Protein AF-A0A4Z1DZ89-F1 (afdb_monomer)

Solvent-accessible surface area (backbone atoms only — not comparable to full-atom values): 14314 Å² total; per-residue (Å²): 136,86,81,85,79,81,76,86,76,74,82,78,79,77,89,75,78,91,75,88,80,87,73,89,74,91,71,91,72,94,73,84,84,89,80,90,78,94,73,82,86,78,83,77,79,81,80,77,82,81,76,81,82,79,85,79,82,79,79,82,85,79,81,80,80,80,84,79,82,78,81,83,83,75,86,76,78,81,82,74,87,78,74,87,76,93,75,78,83,78,72,79,72,75,78,80,72,88,61,97,55,100,58,77,75,58,47,70,40,57,35,79,91,71,55,21,38,38,31,40,38,70,48,77,73,60,57,100,82,33,46,38,57,50,51,50,50,50,52,52,52,35,51,49,39,58,76,40,96,75,28,68,62,59,93,86,51,63,96,78,42,36,34,37,41,39,35,40,33,17,52,91,62,66,46,73,59,36,51,48,48,52,52,50,49,53,56,48,30,68,74,77,32,82,48,47,43,84,44,79,46,75,43,55,57,84,77,76,107

pLDDT: mean 74.52, std 19.54, range [35.53, 97.62]

Structure (mmCIF, N/CA/C/O backbone):
data_AF-A0A4Z1DZ89-F1
#
_entry.id   AF-A0A4Z1DZ89-F1
#
loop_
_atom_site.group_PDB
_atom_site.id
_atom_site.type_symbol
_atom_site.label_atom_id
_atom_site.label_alt_id
_atom_site.label_comp_id
_atom_site.label_asym_id
_atom_site.label_entity_id
_atom_site.label_seq_id
_atom_site.pdbx_PDB_ins_code
_atom_site.Cartn_x
_atom_site.Cartn_y
_atom_site.Cartn_z
_atom_site.occupancy
_atom_site.B_iso_or_equiv
_atom_site.auth_seq_id
_atom_site.auth_comp_id
_atom_site.auth_asym_id
_atom_site.auth_atom_id
_atom_site.pdbx_PDB_model_num
ATOM 1 N N . MET A 1 1 ? -24.045 -0.083 -10.478 1.00 35.53 1 MET A N 1
ATOM 2 C CA . MET A 1 1 ? -22.718 0.129 -9.859 1.00 35.53 1 MET A CA 1
ATOM 3 C C . MET A 1 1 ? -22.544 1.621 -9.635 1.00 35.53 1 MET A C 1
ATOM 5 O O . MET A 1 1 ? -22.584 2.373 -10.598 1.00 35.53 1 MET A O 1
ATOM 9 N N . ALA A 1 2 ? -22.499 2.061 -8.378 1.00 35.88 2 ALA A N 1
ATOM 10 C CA . ALA A 1 2 ? -22.465 3.478 -8.026 1.00 35.88 2 ALA A CA 1
ATOM 11 C C . ALA A 1 2 ? -21.010 3.962 -7.950 1.00 35.88 2 ALA A C 1
ATOM 13 O O . ALA A 1 2 ? -20.246 3.505 -7.104 1.00 35.88 2 ALA A O 1
ATOM 14 N N . TRP A 1 3 ? -20.620 4.876 -8.839 1.00 41.31 3 TRP A N 1
ATOM 15 C CA . TRP A 1 3 ? -19.338 5.572 -8.749 1.00 41.31 3 TRP A CA 1
ATOM 16 C C . TRP A 1 3 ? -19.417 6.672 -7.690 1.00 41.31 3 TRP A C 1
ATOM 18 O O . TRP A 1 3 ? -20.237 7.589 -7.771 1.00 41.31 3 TRP A O 1
ATOM 28 N N . PHE A 1 4 ? -18.556 6.572 -6.679 1.00 50.41 4 PHE A N 1
ATOM 29 C CA . PHE A 1 4 ? -18.431 7.567 -5.624 1.00 50.41 4 PHE A CA 1
ATOM 30 C C . PHE A 1 4 ? -17.882 8.880 -6.191 1.00 50.41 4 PHE A C 1
ATOM 32 O O . PHE A 1 4 ? -16.728 8.991 -6.601 1.00 50.41 4 PHE A O 1
ATOM 39 N N . ARG A 1 5 ? -18.741 9.902 -6.190 1.00 41.91 5 ARG A N 1
ATOM 40 C CA . ARG A 1 5 ? -18.414 11.292 -6.514 1.00 41.91 5 ARG A CA 1
ATOM 41 C C . ARG A 1 5 ? -17.575 11.870 -5.370 1.00 41.91 5 ARG A C 1
ATOM 43 O O . ARG A 1 5 ? -18.103 12.179 -4.302 1.00 41.91 5 ARG A O 1
ATOM 50 N N . TRP A 1 6 ? -16.271 12.011 -5.585 1.00 49.78 6 TRP A N 1
ATOM 51 C CA . TRP A 1 6 ? -15.365 12.674 -4.645 1.00 49.78 6 TRP A CA 1
ATOM 52 C C . TRP A 1 6 ? -15.786 14.150 -4.514 1.00 49.78 6 TRP A C 1
ATOM 54 O O . TRP A 1 6 ? -15.612 14.944 -5.441 1.00 49.78 6 TRP A O 1
ATOM 64 N N . ARG A 1 7 ? -16.420 14.519 -3.392 1.00 53.88 7 ARG A N 1
ATOM 65 C CA . ARG A 1 7 ? -16.676 15.925 -3.055 1.00 53.88 7 ARG A CA 1
ATOM 66 C C . ARG A 1 7 ? -15.335 16.586 -2.755 1.00 53.88 7 ARG A C 1
ATOM 68 O O . ARG A 1 7 ? -14.599 16.133 -1.884 1.00 53.88 7 ARG A O 1
ATOM 75 N N . LYS A 1 8 ? -15.037 17.675 -3.463 1.00 45.62 8 LYS A N 1
ATOM 76 C CA . LYS A 1 8 ? -13.962 18.600 -3.103 1.00 45.62 8 LYS A CA 1
ATOM 77 C C . LYS A 1 8 ? -14.322 19.239 -1.758 1.00 45.62 8 LYS A C 1
ATOM 79 O O . LYS A 1 8 ? -15.138 20.152 -1.721 1.00 45.62 8 LYS A O 1
ATOM 84 N N . ASN A 1 9 ? -13.746 18.739 -0.669 1.00 43.22 9 ASN A N 1
ATOM 85 C CA . ASN A 1 9 ? -13.666 19.488 0.579 1.00 43.22 9 ASN A CA 1
ATOM 86 C C . ASN A 1 9 ? -12.582 20.548 0.392 1.00 43.22 9 ASN A C 1
ATOM 88 O O . ASN A 1 9 ? -11.389 20.248 0.401 1.00 43.22 9 ASN A O 1
ATOM 92 N N . THR A 1 10 ? -13.007 21.784 0.160 1.00 52.31 10 THR A N 1
ATOM 93 C CA . THR A 1 10 ? -12.158 22.959 0.328 1.00 52.31 10 THR A CA 1
ATOM 94 C C . THR A 1 10 ? -11.747 23.006 1.803 1.00 52.31 10 THR A C 1
ATOM 96 O O . THR A 1 10 ? -12.635 22.939 2.656 1.00 52.31 10 THR A O 1
ATOM 99 N N . PRO A 1 11 ? -10.450 23.070 2.147 1.00 52.16 11 PRO A N 1
ATOM 100 C CA . PRO A 1 11 ? -10.049 23.253 3.533 1.00 52.16 11 PRO A CA 1
ATOM 101 C C . PRO A 1 11 ? -10.545 24.624 3.998 1.00 52.16 11 PRO A C 1
ATOM 103 O O . PRO A 1 11 ? -10.131 25.660 3.482 1.00 52.16 11 PRO A O 1
ATOM 106 N N . GLN A 1 12 ? -11.478 24.603 4.944 1.00 45.12 12 GLN A N 1
ATOM 107 C CA . GLN A 1 12 ? -11.852 25.754 5.745 1.00 45.12 12 GLN A CA 1
ATOM 108 C C . GLN A 1 12 ? -10.615 26.118 6.571 1.00 45.12 12 GLN A C 1
ATOM 110 O O . GLN A 1 12 ? -10.189 25.357 7.437 1.00 45.12 12 GLN A O 1
ATOM 115 N N . VAL A 1 13 ? -9.968 27.222 6.200 1.00 49.06 13 VAL A N 1
ATOM 116 C CA . VAL A 1 13 ? -8.852 27.801 6.945 1.00 49.06 13 VAL A CA 1
ATOM 117 C C . VAL A 1 13 ? -9.447 28.361 8.231 1.00 49.06 13 VAL A C 1
ATOM 119 O O . VAL A 1 13 ? -10.065 29.421 8.226 1.00 49.06 13 VAL A O 1
ATOM 122 N N . ASP A 1 14 ? -9.325 27.597 9.312 1.00 50.94 14 ASP A N 1
ATOM 123 C CA . ASP A 1 14 ? -9.574 28.085 10.662 1.00 50.94 14 ASP A CA 1
ATOM 124 C C . ASP A 1 14 ? -8.358 28.935 11.064 1.00 50.94 14 ASP A C 1
ATOM 126 O O . ASP A 1 14 ? -7.313 28.433 11.481 1.00 50.94 14 ASP A O 1
ATOM 130 N N . GLU A 1 15 ? -8.466 30.245 10.840 1.00 57.84 15 GLU A N 1
ATOM 131 C CA . GLU A 1 15 ? -7.647 31.251 11.510 1.00 57.84 15 GLU A CA 1
ATOM 132 C C . GLU A 1 15 ? -8.015 31.257 12.996 1.00 57.84 15 GLU A C 1
ATOM 134 O O . GLU A 1 15 ? -8.918 31.987 13.401 1.00 57.84 15 GLU A O 1
ATOM 139 N N . GLN A 1 16 ? -7.328 30.468 13.825 1.00 54.84 16 GLN A N 1
ATOM 140 C CA . GLN A 1 16 ? -7.289 30.714 15.266 1.00 54.84 16 GLN A CA 1
ATOM 141 C C . GLN A 1 16 ? -5.942 30.353 15.900 1.00 54.84 16 GLN A C 1
ATOM 143 O O . GLN A 1 16 ? -5.414 29.264 15.692 1.00 54.84 16 GLN A O 1
ATOM 148 N N . GLN A 1 17 ? -5.511 31.276 16.773 1.00 48.12 17 GLN A N 1
ATOM 149 C CA . GLN A 1 17 ? -4.470 31.202 17.812 1.00 48.12 17 GLN A CA 1
ATOM 150 C C . GLN A 1 17 ? -3.055 31.497 17.294 1.00 48.12 17 GLN A C 1
ATOM 152 O O . GLN A 1 17 ? -2.388 30.651 16.714 1.00 48.12 17 GLN A O 1
ATOM 157 N N . ASP A 1 18 ? -2.532 32.721 17.415 1.00 55.09 18 ASP A N 1
ATOM 158 C CA . ASP A 1 18 ? -2.430 33.552 18.633 1.00 55.09 18 ASP A CA 1
ATOM 159 C C . ASP A 1 18 ? -2.061 32.726 19.870 1.00 55.09 18 ASP A C 1
ATOM 161 O O . ASP A 1 18 ? -2.893 32.425 20.718 1.00 55.09 18 ASP A O 1
ATOM 165 N N . VAL A 1 19 ? -0.788 32.327 19.939 1.00 56.62 19 VAL A N 1
ATOM 166 C CA . VAL A 1 19 ? -0.069 32.221 21.211 1.00 56.62 19 VAL A CA 1
ATOM 167 C C . VAL A 1 19 ? 1.330 32.785 21.006 1.00 56.62 19 VAL A C 1
ATOM 169 O O . VAL A 1 19 ? 2.236 32.157 20.457 1.00 56.62 19 VAL A O 1
ATOM 172 N N . VAL A 1 20 ? 1.469 34.011 21.487 1.00 55.28 20 VAL A N 1
ATOM 173 C CA . VAL A 1 20 ? 2.709 34.683 21.851 1.00 55.28 20 VAL A CA 1
ATOM 174 C C . VAL A 1 20 ? 3.590 33.732 22.676 1.00 55.28 20 VAL A C 1
ATOM 176 O O . VAL A 1 20 ? 3.261 33.407 23.813 1.00 55.28 20 VAL A O 1
ATOM 179 N N . GLN A 1 21 ? 4.732 33.302 22.132 1.00 55.25 21 GLN A N 1
ATOM 180 C CA . GLN A 1 21 ? 5.855 32.843 22.953 1.00 55.25 21 GLN A CA 1
ATOM 181 C C . GLN A 1 21 ? 6.942 33.908 22.960 1.00 55.25 21 GLN A C 1
ATOM 183 O O . GLN A 1 21 ? 7.898 33.910 22.187 1.00 55.25 21 GLN A O 1
ATOM 188 N N . GLU A 1 22 ? 6.746 34.821 23.900 1.00 56.41 22 GLU A N 1
ATOM 189 C CA . GLU A 1 22 ? 7.767 35.648 24.507 1.00 56.41 22 GLU A CA 1
ATOM 190 C C . GLU A 1 22 ? 8.770 34.715 25.211 1.00 56.41 22 GLU A C 1
ATOM 192 O O . GLU A 1 22 ? 8.545 34.269 26.333 1.00 56.41 22 GLU A O 1
ATOM 197 N N . GLN A 1 23 ? 9.869 34.358 24.544 1.00 57.12 23 GLN A N 1
ATOM 198 C CA . GLN A 1 23 ? 11.041 33.809 25.226 1.00 57.12 23 GLN A CA 1
ATOM 199 C C . GLN A 1 23 ? 12.238 34.717 24.989 1.00 57.12 23 GLN A C 1
ATOM 201 O O . GLN A 1 23 ? 12.974 34.650 24.006 1.00 57.12 23 GLN A O 1
ATOM 206 N N . GLN A 1 24 ? 12.356 35.605 25.968 1.00 54.78 24 GLN A N 1
ATOM 207 C CA . GLN A 1 24 ? 13.489 36.435 26.311 1.00 54.78 24 GLN A CA 1
ATOM 208 C C . GLN A 1 24 ? 14.769 35.587 26.314 1.00 54.78 24 GLN A C 1
ATOM 210 O O . GLN A 1 24 ? 14.957 34.699 27.142 1.00 54.78 24 GLN A O 1
ATOM 215 N N . GLY A 1 25 ? 15.659 35.875 25.371 1.00 55.69 25 GLY A N 1
ATOM 216 C CA . GLY A 1 25 ? 16.976 35.262 25.257 1.00 55.69 25 GLY A CA 1
ATOM 217 C C . GLY A 1 25 ? 18.032 36.343 25.123 1.00 55.69 25 GLY A C 1
ATOM 218 O O . GLY A 1 25 ? 18.635 36.499 24.066 1.00 55.69 25 GLY A O 1
ATOM 219 N N . VAL A 1 26 ? 18.212 37.112 26.197 1.00 55.31 26 VAL A N 1
ATOM 220 C CA . VAL A 1 26 ? 19.264 38.119 26.353 1.00 55.31 26 VAL A CA 1
ATOM 221 C C . VAL A 1 26 ? 20.619 37.439 26.161 1.00 55.31 26 VAL A C 1
ATOM 223 O O . VAL A 1 26 ? 21.069 36.661 27.002 1.00 55.31 26 VAL A O 1
ATOM 226 N N . ARG A 1 27 ? 21.280 37.714 25.038 1.00 56.97 27 ARG A N 1
ATOM 227 C CA . ARG A 1 27 ? 22.724 37.533 24.905 1.00 56.97 27 ARG A CA 1
ATOM 228 C C . ARG A 1 27 ? 23.321 38.815 24.365 1.00 56.97 27 ARG A C 1
ATOM 230 O O . ARG A 1 27 ? 23.391 39.040 23.162 1.00 56.97 27 ARG A O 1
ATOM 237 N N . GLU A 1 28 ? 23.742 39.627 25.325 1.00 55.91 28 GLU A N 1
ATOM 238 C CA . GLU A 1 28 ? 24.747 40.665 25.176 1.00 55.91 28 GLU A CA 1
ATOM 239 C C . GLU A 1 28 ? 25.907 40.139 24.323 1.00 55.91 28 GLU A C 1
ATOM 241 O O . GLU A 1 28 ? 26.618 39.202 24.698 1.00 55.91 28 GLU A O 1
ATOM 246 N N . ARG A 1 29 ? 26.091 40.743 23.152 1.00 60.41 29 ARG A N 1
ATOM 247 C CA . ARG A 1 29 ? 27.393 40.793 22.502 1.00 60.41 29 ARG A CA 1
ATOM 248 C C . ARG A 1 29 ? 27.721 42.242 22.219 1.00 60.41 29 ARG A C 1
ATOM 250 O O . ARG A 1 29 ? 27.213 42.852 21.286 1.00 60.41 29 ARG A O 1
ATOM 257 N N . ASP A 1 30 ? 28.570 42.733 23.104 1.00 51.41 30 ASP A N 1
ATOM 258 C CA . ASP A 1 30 ? 29.501 43.828 22.916 1.00 51.41 30 ASP A CA 1
ATOM 259 C C . ASP A 1 30 ? 30.143 43.732 21.520 1.00 51.41 30 ASP A C 1
ATOM 261 O O . ASP A 1 30 ? 30.857 42.770 21.221 1.00 51.41 30 ASP A O 1
ATOM 265 N N . VAL A 1 31 ? 29.833 44.687 20.639 1.00 57.56 31 VAL A N 1
ATOM 266 C CA . VAL A 1 31 ? 30.613 44.941 19.425 1.00 57.56 31 VAL A CA 1
ATOM 267 C C . VAL A 1 31 ? 30.830 46.444 19.306 1.00 57.56 31 VAL A C 1
ATOM 269 O O . VAL A 1 31 ? 29.912 47.253 19.197 1.00 57.56 31 VAL A O 1
ATOM 272 N N . THR A 1 32 ? 32.108 46.763 19.389 1.00 50.44 32 THR A N 1
ATOM 273 C CA . THR A 1 32 ? 32.778 48.052 19.386 1.00 50.44 32 THR A CA 1
ATOM 274 C C . THR A 1 32 ? 32.577 48.847 18.086 1.00 50.44 32 THR A C 1
ATOM 276 O O . THR A 1 32 ? 32.981 48.380 17.031 1.00 50.44 32 THR A O 1
ATOM 279 N N . ALA A 1 33 ? 32.045 50.069 18.240 1.00 55.78 33 ALA A N 1
ATOM 280 C CA . ALA A 1 33 ? 32.426 51.358 17.622 1.00 55.78 33 ALA A CA 1
ATOM 281 C C . ALA A 1 33 ? 32.460 51.549 16.071 1.00 55.78 33 ALA A C 1
ATOM 283 O O . ALA A 1 33 ? 32.507 50.589 15.313 1.00 55.78 33 ALA A O 1
ATOM 284 N N . PRO A 1 34 ? 32.385 52.816 15.594 1.00 66.38 34 PRO A N 1
ATOM 285 C CA . PRO A 1 34 ? 31.597 53.193 14.417 1.00 66.38 34 PRO A CA 1
ATOM 286 C C . PRO A 1 34 ? 32.426 53.618 13.192 1.00 66.38 34 PRO A C 1
ATOM 288 O O . PRO A 1 34 ? 33.523 54.143 13.343 1.00 66.38 34 PRO A O 1
ATOM 291 N N . ASP A 1 35 ? 31.833 53.494 12.003 1.00 48.16 35 ASP A N 1
ATOM 292 C CA . ASP A 1 35 ? 32.207 54.219 10.776 1.00 48.16 35 ASP A CA 1
ATOM 293 C C . ASP A 1 35 ? 30.901 54.401 9.973 1.00 48.16 35 ASP A C 1
ATOM 295 O O . ASP A 1 35 ? 30.172 53.440 9.728 1.00 48.16 35 ASP A O 1
ATOM 299 N N . ASP A 1 36 ? 30.353 55.614 9.937 1.00 51.59 36 ASP A N 1
ATOM 300 C CA . ASP A 1 36 ? 30.461 56.517 8.784 1.00 51.59 36 ASP A CA 1
ATOM 301 C C . ASP A 1 36 ? 29.947 55.879 7.482 1.00 51.59 36 ASP A C 1
ATOM 303 O O . ASP A 1 36 ? 30.629 55.094 6.842 1.00 51.59 36 ASP A O 1
ATOM 307 N N . VAL A 1 37 ? 28.698 56.185 7.117 1.00 53.62 37 VAL A N 1
ATOM 308 C CA . VAL A 1 37 ? 28.393 56.884 5.861 1.00 53.62 37 VAL A CA 1
ATOM 309 C C . VAL A 1 37 ? 26.924 57.298 5.844 1.00 53.62 37 VAL 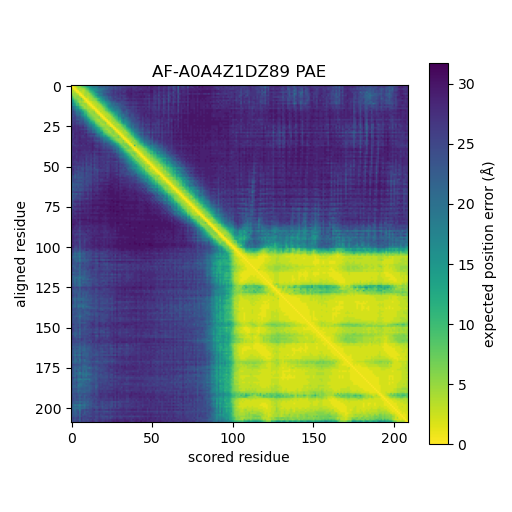A C 1
ATOM 311 O O . VAL A 1 37 ? 25.989 56.505 5.932 1.00 53.62 37 VAL A O 1
ATOM 314 N N . SER A 1 38 ? 26.754 58.604 5.708 1.00 60.09 38 SER A N 1
ATOM 315 C CA . SER A 1 38 ? 25.517 59.290 5.378 1.00 60.09 38 SER A CA 1
ATOM 316 C C . SER A 1 38 ? 25.004 58.810 4.013 1.00 60.09 38 SER A C 1
ATOM 318 O O . SER A 1 38 ? 25.637 59.071 2.990 1.00 60.09 38 SER A O 1
ATOM 320 N N . ALA A 1 39 ? 23.866 58.111 3.982 1.00 59.28 39 ALA A N 1
ATOM 321 C CA . ALA A 1 39 ? 23.172 57.750 2.749 1.00 59.28 39 ALA A CA 1
ATOM 322 C C . ALA A 1 39 ? 21.717 58.229 2.813 1.00 59.28 39 ALA A C 1
ATOM 324 O O . ALA A 1 39 ? 20.951 57.904 3.717 1.00 59.28 39 ALA A O 1
ATOM 325 N N . VAL A 1 40 ? 21.391 59.071 1.841 1.00 61.97 40 VAL A N 1
ATOM 326 C CA . VAL A 1 40 ? 20.128 59.776 1.623 1.00 61.97 40 VAL A CA 1
ATOM 327 C C . VAL A 1 40 ? 18.980 58.767 1.454 1.00 61.97 40 VAL A C 1
ATOM 329 O O . VAL A 1 40 ? 19.154 57.813 0.695 1.00 61.97 40 VAL A O 1
ATOM 332 N N . PRO A 1 41 ? 17.807 58.942 2.095 1.00 60.19 41 PRO A N 1
ATOM 333 C CA . PRO A 1 41 ? 16.673 58.056 1.858 1.00 60.19 41 PRO A CA 1
ATOM 334 C C . PRO A 1 41 ? 16.158 58.261 0.428 1.00 60.19 41 PRO A C 1
ATOM 336 O O . PRO A 1 41 ? 15.660 59.332 0.077 1.00 60.19 41 PRO A O 1
ATOM 339 N N . ALA A 1 42 ? 16.311 57.234 -0.409 1.00 62.81 42 ALA A N 1
ATOM 340 C CA . ALA A 1 42 ? 15.628 57.149 -1.689 1.00 62.81 42 ALA A CA 1
ATOM 341 C C . ALA A 1 42 ? 14.129 56.965 -1.417 1.00 62.81 42 ALA A C 1
ATOM 343 O O . ALA A 1 42 ? 13.730 56.053 -0.698 1.00 62.81 42 ALA A O 1
ATOM 344 N N . ILE A 1 43 ? 13.324 57.881 -1.950 1.00 61.72 43 ILE A N 1
ATOM 345 C CA . ILE A 1 43 ? 11.865 57.832 -1.904 1.00 61.72 43 ILE A CA 1
ATOM 346 C C . ILE A 1 43 ? 11.425 56.641 -2.758 1.00 61.72 43 ILE A C 1
ATOM 348 O O . ILE A 1 43 ? 11.635 56.639 -3.971 1.00 61.72 43 ILE A O 1
ATOM 352 N N . ASP A 1 44 ? 10.861 55.633 -2.101 1.00 61.03 44 ASP A N 1
ATOM 353 C CA . ASP A 1 44 ? 10.227 54.476 -2.725 1.00 61.03 44 ASP A CA 1
ATOM 354 C C . ASP A 1 44 ? 8.892 54.934 -3.348 1.00 61.03 44 ASP A C 1
ATOM 356 O O . ASP A 1 44 ? 8.076 55.532 -2.637 1.00 61.03 44 ASP A O 1
ATOM 360 N N . PRO A 1 45 ? 8.674 54.779 -4.665 1.00 64.88 45 PRO A N 1
ATOM 361 C CA . PRO A 1 45 ? 7.404 55.146 -5.279 1.00 64.88 45 PRO A CA 1
ATOM 362 C C . PRO A 1 45 ? 6.308 54.172 -4.827 1.00 64.88 45 PRO A C 1
ATOM 364 O O . PRO A 1 45 ? 6.448 52.962 -4.988 1.00 64.88 45 PRO A O 1
ATOM 367 N N . GLU A 1 46 ? 5.213 54.711 -4.278 1.00 64.56 46 GLU A N 1
ATOM 368 C CA . GLU A 1 46 ? 4.005 53.951 -3.935 1.00 64.56 46 GLU A CA 1
ATOM 369 C C . GLU A 1 46 ? 3.558 53.061 -5.113 1.00 64.56 46 GLU A C 1
ATOM 371 O O . GLU A 1 46 ? 3.517 53.538 -6.253 1.00 64.56 46 GLU A O 1
ATOM 376 N N . PRO A 1 47 ? 3.206 51.785 -4.872 1.00 65.56 47 PRO A N 1
ATOM 377 C CA . PRO A 1 47 ? 2.716 50.903 -5.923 1.00 65.56 47 PRO A CA 1
ATOM 378 C C . PRO A 1 47 ? 1.346 51.373 -6.431 1.00 65.56 47 PRO A C 1
ATOM 380 O O . PRO A 1 47 ? 0.429 51.626 -5.646 1.00 65.56 47 PRO A O 1
ATOM 383 N N . GLU A 1 48 ? 1.205 51.479 -7.755 1.00 67.88 48 GLU A N 1
ATOM 384 C CA . GLU A 1 48 ? -0.079 51.746 -8.408 1.00 67.88 48 GLU A CA 1
ATOM 385 C C . GLU A 1 48 ? -1.105 50.649 -8.057 1.00 67.88 48 GLU A C 1
ATOM 387 O O . GLU A 1 48 ? -0.747 49.472 -7.964 1.00 67.88 48 GLU A O 1
ATOM 392 N N . PRO A 1 49 ? -2.387 51.003 -7.855 1.00 65.88 49 PRO A N 1
ATOM 393 C CA . PRO A 1 49 ? -3.423 50.030 -7.539 1.00 65.88 49 PRO A CA 1
ATOM 394 C C . PRO A 1 49 ? -3.709 49.120 -8.744 1.00 65.88 49 PRO A C 1
ATOM 396 O O . PRO A 1 49 ? -4.222 49.568 -9.769 1.00 65.88 49 PRO A O 1
ATOM 399 N N . ASP A 1 50 ? -3.407 47.830 -8.585 1.00 63.75 50 ASP A N 1
ATOM 400 C CA . ASP A 1 50 ? -3.775 46.753 -9.508 1.00 63.75 50 ASP A CA 1
ATOM 401 C C . ASP A 1 50 ? -5.304 46.719 -9.690 1.00 63.75 50 ASP A C 1
ATOM 403 O O . ASP A 1 50 ? -6.069 46.544 -8.735 1.00 63.75 50 ASP A O 1
ATOM 407 N N . LEU A 1 51 ? -5.764 46.931 -10.924 1.00 69.00 51 LEU A N 1
ATOM 408 C CA . LEU A 1 51 ? -7.180 46.852 -11.269 1.00 69.00 51 LEU A CA 1
ATOM 409 C C . LEU A 1 51 ? -7.653 45.391 -11.191 1.00 69.00 51 LEU A C 1
ATOM 411 O O . LEU A 1 51 ? -6.945 44.492 -11.648 1.00 69.00 51 LEU A O 1
ATOM 415 N N . PRO A 1 52 ? -8.859 45.124 -10.656 1.00 70.69 52 PRO A N 1
ATOM 416 C CA . PRO A 1 52 ? -9.376 43.766 -10.580 1.00 70.69 52 PRO A CA 1
ATOM 417 C C . PRO A 1 52 ? -9.597 43.190 -11.990 1.00 70.69 52 PRO A C 1
ATOM 419 O O . PRO A 1 52 ? -10.063 43.912 -12.877 1.00 70.69 52 PRO A O 1
ATOM 422 N N . PRO A 1 53 ? -9.306 41.896 -12.210 1.00 68.50 53 PRO A N 1
ATOM 423 C CA . PRO A 1 53 ? -9.541 41.257 -13.497 1.00 68.50 53 PRO A CA 1
ATOM 424 C C . PRO A 1 53 ? -11.039 41.223 -13.828 1.00 68.50 53 PRO A C 1
ATOM 426 O O . PRO A 1 53 ? -11.877 40.942 -12.968 1.00 68.50 53 PRO A O 1
ATOM 429 N N . GLU A 1 54 ? -11.369 41.498 -15.091 1.00 66.69 54 GLU A N 1
ATOM 430 C CA . GLU A 1 54 ? -12.734 41.392 -15.609 1.00 66.69 54 GLU A CA 1
ATOM 431 C C . GLU A 1 54 ? -13.263 39.946 -15.506 1.00 66.69 54 GLU A C 1
ATOM 433 O O . GLU A 1 54 ? -12.498 38.987 -15.664 1.00 66.69 54 GLU A O 1
ATOM 438 N N . PRO A 1 55 ? -14.572 39.756 -15.250 1.00 63.22 55 PRO A N 1
ATOM 439 C CA . PRO A 1 55 ? -15.159 38.429 -15.119 1.00 63.22 55 PRO A CA 1
ATOM 440 C C . PRO A 1 55 ? -15.126 37.682 -16.459 1.00 63.22 55 PRO A C 1
ATOM 442 O O . PRO A 1 55 ? -15.748 38.090 -17.439 1.00 63.22 55 PRO A O 1
ATOM 445 N N . SER A 1 56 ? -14.409 36.559 -16.483 1.00 62.34 56 SER A N 1
ATOM 446 C CA . SER A 1 56 ? -14.409 35.617 -17.603 1.00 62.34 56 SER A CA 1
ATOM 447 C C . SER A 1 56 ? -15.724 34.835 -17.624 1.00 62.34 56 SER A C 1
ATOM 449 O O . SER A 1 56 ? -16.137 34.282 -16.605 1.00 62.34 56 SER A O 1
ATOM 451 N N . TYR A 1 57 ? -16.380 34.790 -18.783 1.00 67.56 57 TYR A N 1
ATOM 452 C CA . TYR A 1 57 ? -17.630 34.063 -18.993 1.00 67.56 57 TYR A CA 1
ATOM 453 C C . TYR A 1 57 ? -17.394 32.548 -18.904 1.00 67.56 57 TYR A C 1
ATOM 455 O O . TYR A 1 57 ? -16.520 32.006 -19.584 1.00 67.56 57 TYR A O 1
ATOM 463 N N . GLU A 1 58 ? -18.173 31.861 -18.065 1.00 57.66 58 GLU A N 1
ATOM 464 C CA . GLU A 1 58 ? -18.169 30.398 -17.985 1.00 57.66 58 GLU A CA 1
ATOM 465 C C . GLU A 1 58 ? -18.720 29.779 -19.284 1.00 57.66 58 GLU A C 1
ATOM 467 O O . GLU A 1 58 ? -19.717 30.269 -19.822 1.00 57.66 58 GLU A O 1
ATOM 472 N N . PRO A 1 59 ? -18.100 28.707 -19.809 1.00 65.69 59 PRO A N 1
ATOM 473 C CA . PRO A 1 59 ? -18.608 28.006 -20.982 1.00 65.69 59 PRO A CA 1
ATOM 474 C C . PRO A 1 59 ? -19.923 27.277 -20.670 1.00 65.69 59 PRO A C 1
ATOM 476 O O . PRO A 1 59 ? -20.072 26.653 -19.618 1.00 65.69 59 PRO A O 1
ATOM 479 N N . GLU A 1 60 ? -20.866 27.336 -21.613 1.00 65.50 60 GLU A N 1
ATOM 480 C CA . GLU A 1 60 ? -22.152 26.639 -21.525 1.00 65.50 60 GLU A CA 1
ATOM 481 C C . GLU A 1 60 ? -21.970 25.112 -21.389 1.00 65.50 60 GLU A C 1
ATOM 483 O O . GLU A 1 60 ? -21.058 24.533 -21.993 1.00 65.50 60 GLU A O 1
ATOM 488 N N . PRO A 1 61 ? -22.832 24.431 -20.610 1.00 64.31 61 PRO A N 1
ATOM 489 C CA . PRO A 1 61 ? -22.720 22.997 -20.382 1.00 64.31 61 PRO A CA 1
ATOM 490 C C . PRO A 1 61 ? -23.018 22.207 -21.662 1.00 64.31 61 PRO A C 1
ATOM 492 O O . PRO A 1 61 ? -24.103 22.288 -22.237 1.00 64.31 61 PRO A O 1
ATOM 495 N N . VAL A 1 62 ? -22.046 21.397 -22.078 1.00 65.25 62 VAL A N 1
ATOM 496 C CA . VAL A 1 62 ? -22.195 20.427 -23.165 1.00 65.25 62 VAL A CA 1
ATOM 497 C C . VAL A 1 62 ? -23.112 19.297 -22.691 1.00 65.25 62 VAL A C 1
ATOM 499 O O . VAL A 1 62 ? -22.887 18.714 -21.632 1.00 65.25 62 VAL A O 1
ATOM 502 N N . ILE A 1 63 ? -24.158 19.009 -23.466 1.00 65.81 63 ILE A N 1
ATOM 503 C CA . ILE A 1 63 ? -25.098 17.914 -23.202 1.00 65.81 63 ILE A CA 1
ATOM 504 C C . ILE A 1 63 ? -24.390 16.575 -23.445 1.00 65.81 63 ILE A C 1
ATOM 506 O O . ILE A 1 63 ? -23.846 16.339 -24.523 1.00 65.81 63 ILE A O 1
ATOM 510 N N . ASP A 1 64 ? -24.399 15.725 -22.421 1.00 55.50 64 ASP A N 1
ATOM 511 C CA . ASP A 1 64 ? -23.818 14.381 -22.418 1.00 55.50 64 ASP A CA 1
ATOM 512 C C . ASP A 1 64 ? -24.614 13.450 -23.361 1.00 55.50 64 ASP A C 1
ATOM 514 O O . ASP A 1 64 ? -25.850 13.480 -23.333 1.00 55.50 64 ASP A O 1
ATOM 518 N N . PRO A 1 65 ? -23.959 12.656 -24.227 1.00 60.12 65 PRO A N 1
ATOM 519 C CA . PRO A 1 65 ? -24.650 11.716 -25.103 1.00 60.12 65 PRO A CA 1
ATOM 520 C C . PRO A 1 65 ? -25.304 10.582 -24.297 1.00 60.12 65 PRO A C 1
ATOM 522 O O . PRO A 1 65 ? -24.711 10.032 -23.374 1.00 60.12 65 PRO A O 1
ATOM 525 N N . GLU A 1 66 ? -26.533 10.215 -24.670 1.00 61.06 66 GLU A N 1
ATOM 526 C CA . GLU A 1 66 ? -27.288 9.137 -24.025 1.00 61.06 66 GLU A CA 1
ATOM 527 C C . GLU A 1 66 ? -26.517 7.799 -24.027 1.00 61.06 66 GLU A C 1
ATOM 529 O O . GLU A 1 66 ? -25.855 7.466 -25.017 1.00 61.06 66 GLU A O 1
ATOM 534 N N . PRO A 1 67 ? -26.618 6.995 -22.950 1.00 59.22 67 PRO A N 1
ATOM 535 C CA . PRO A 1 67 ? -25.917 5.724 -22.847 1.00 59.22 67 PRO A CA 1
ATOM 536 C C . PRO A 1 67 ? -26.462 4.717 -23.864 1.00 59.22 67 PRO A C 1
ATOM 538 O O . PRO A 1 67 ? -27.623 4.306 -23.816 1.00 59.22 67 PRO A O 1
ATOM 541 N N . THR A 1 68 ? -25.598 4.281 -24.776 1.00 58.59 68 THR A N 1
ATOM 542 C CA . THR A 1 68 ? -25.845 3.127 -25.642 1.00 58.59 68 THR A CA 1
ATOM 543 C C . THR A 1 68 ? -25.954 1.858 -24.800 1.00 58.59 68 THR A C 1
ATOM 545 O O . THR A 1 68 ? -25.056 1.549 -24.021 1.00 58.59 68 THR A O 1
ATOM 548 N N . VAL A 1 69 ? -27.054 1.126 -24.975 1.00 64.12 69 VAL A N 1
ATOM 549 C CA . VAL A 1 69 ? -27.318 -0.176 -24.352 1.00 64.12 69 VAL A CA 1
ATOM 550 C C . VAL A 1 69 ? -26.290 -1.196 -24.852 1.00 64.12 69 VAL A C 1
ATOM 552 O O . VAL A 1 69 ? -26.218 -1.454 -26.053 1.00 64.12 69 VAL A O 1
ATOM 555 N N . GLU A 1 70 ? -25.488 -1.761 -23.946 1.00 55.66 70 GLU A N 1
ATOM 556 C CA . GLU A 1 70 ? -24.603 -2.889 -24.258 1.00 55.66 70 GLU A CA 1
ATOM 557 C C . GLU A 1 70 ? -25.420 -4.165 -24.545 1.00 55.66 70 GLU A C 1
ATOM 559 O O . GLU A 1 70 ? -26.464 -4.380 -23.921 1.00 55.66 70 GLU A O 1
ATOM 564 N N . PRO A 1 71 ? -24.975 -5.014 -25.489 1.00 60.81 71 PRO A N 1
ATOM 565 C CA . PRO A 1 71 ? -25.624 -6.286 -25.777 1.00 60.81 71 PRO A CA 1
ATOM 566 C C . PRO A 1 71 ? -25.452 -7.294 -24.629 1.00 60.81 71 PRO A C 1
ATOM 568 O O . PRO A 1 71 ? -24.407 -7.372 -23.988 1.00 60.81 71 PRO A O 1
ATOM 571 N N . ASP A 1 72 ? -26.510 -8.073 -24.417 1.00 55.84 72 ASP A N 1
ATOM 572 C CA . ASP A 1 72 ? -26.617 -9.178 -23.462 1.00 55.84 72 ASP A CA 1
ATOM 573 C C . ASP A 1 72 ? -25.493 -10.216 -23.693 1.00 55.84 72 ASP A C 1
ATOM 575 O O . ASP A 1 72 ? -25.299 -10.646 -24.836 1.00 55.84 72 ASP A O 1
ATOM 579 N N . PRO A 1 73 ? -24.719 -10.612 -22.664 1.00 60.97 73 PRO A N 1
ATOM 580 C CA . PRO A 1 73 ? -23.670 -11.608 -22.827 1.00 60.97 73 PRO A CA 1
ATOM 581 C C . PRO A 1 73 ? -24.278 -12.998 -23.057 1.00 60.97 73 PRO A C 1
ATOM 583 O O . PRO A 1 73 ? -24.954 -13.550 -22.189 1.00 60.97 73 PRO A O 1
ATOM 586 N N . GLU A 1 74 ? -23.992 -13.582 -24.223 1.00 64.06 74 GLU A N 1
ATOM 587 C CA . GLU A 1 74 ? -24.303 -14.980 -24.528 1.00 64.06 74 GLU A CA 1
ATOM 588 C C . GLU A 1 74 ? -23.707 -15.931 -23.466 1.00 64.06 74 GLU A C 1
ATOM 590 O O . GLU A 1 74 ? -22.621 -15.675 -22.930 1.00 64.06 74 GLU A O 1
ATOM 595 N N . PRO A 1 75 ? -24.383 -17.054 -23.157 1.00 64.62 75 PRO A N 1
ATOM 596 C CA . PRO A 1 75 ? -23.891 -18.028 -22.193 1.00 64.62 75 PRO A CA 1
ATOM 597 C C . PRO A 1 75 ? -22.577 -18.661 -22.672 1.00 64.62 75 PRO A C 1
ATOM 599 O O . PRO A 1 75 ? -22.516 -19.298 -23.724 1.00 64.62 75 PRO A O 1
ATOM 602 N N . PHE A 1 76 ? -21.528 -18.501 -21.863 1.00 56.78 76 PHE A N 1
ATOM 603 C CA . PHE A 1 76 ? -20.250 -19.185 -22.045 1.00 56.78 76 PHE A CA 1
ATOM 604 C C . PHE A 1 76 ? -20.442 -20.713 -21.985 1.00 56.78 76 PHE A C 1
ATOM 606 O O . PHE A 1 76 ? -21.147 -21.196 -21.094 1.00 56.78 76 PHE A O 1
ATOM 613 N N . PRO A 1 77 ? -19.802 -21.487 -22.880 1.00 64.56 77 PRO A N 1
ATOM 614 C CA . PRO A 1 77 ? -19.782 -22.940 -22.778 1.00 64.56 77 PRO A CA 1
ATOM 615 C C . PRO A 1 77 ? -19.047 -23.389 -21.506 1.00 64.56 77 PRO A C 1
ATOM 617 O O . PRO A 1 77 ? -18.025 -22.814 -21.123 1.00 64.56 77 PRO A O 1
ATOM 620 N N . GLU A 1 78 ? -19.583 -24.428 -20.864 1.00 59.00 78 GLU A N 1
ATOM 621 C CA . GLU A 1 78 ? -18.964 -25.113 -19.728 1.00 59.00 78 GLU A CA 1
ATOM 622 C C . GLU A 1 78 ? -17.545 -25.588 -20.099 1.00 59.00 78 GLU A C 1
ATOM 624 O O . GLU A 1 78 ? -17.351 -26.131 -21.191 1.00 59.00 78 GLU A O 1
ATOM 629 N N . PRO A 1 79 ? -16.534 -25.387 -19.233 1.00 59.72 79 PRO A N 1
ATOM 630 C CA . PRO A 1 79 ? -15.175 -25.808 -19.534 1.00 59.72 79 PRO A CA 1
ATOM 631 C C . PRO A 1 79 ? -15.056 -27.336 -19.524 1.00 59.72 79 PRO A C 1
ATOM 633 O O . PRO A 1 79 ? -15.286 -27.994 -18.508 1.00 59.72 79 PRO A O 1
ATOM 636 N N . ASP A 1 80 ? -14.632 -27.877 -20.666 1.00 57.84 80 ASP A N 1
ATOM 637 C CA . ASP A 1 80 ? -14.108 -29.234 -20.810 1.00 57.84 80 ASP A CA 1
ATOM 638 C C . ASP A 1 80 ? -12.969 -29.483 -19.794 1.00 57.84 80 ASP A C 1
ATOM 640 O O . ASP A 1 80 ? -12.095 -28.622 -19.622 1.00 57.84 80 ASP A O 1
ATOM 644 N N . PRO A 1 81 ? -12.917 -30.654 -19.133 1.00 56.66 81 PRO A N 1
ATOM 645 C CA . PRO A 1 81 ? -11.823 -31.008 -18.239 1.00 56.66 81 PRO A CA 1
ATOM 646 C C . PRO A 1 81 ? -10.555 -31.291 -19.054 1.00 56.66 81 PRO A C 1
ATOM 648 O O . PRO A 1 81 ? -10.280 -32.423 -19.457 1.00 56.66 81 PRO A O 1
ATOM 651 N N . VAL A 1 82 ? -9.753 -30.252 -19.286 1.00 55.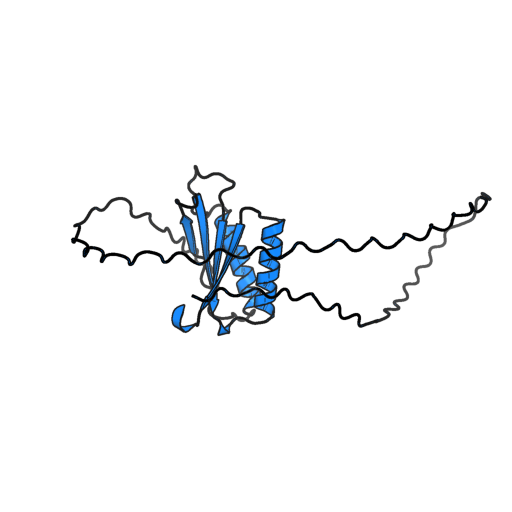88 82 VAL A N 1
ATOM 652 C CA . VAL A 1 82 ? -8.393 -30.403 -19.803 1.00 55.88 82 VAL A CA 1
ATOM 653 C C . VAL A 1 82 ? -7.505 -31.019 -18.723 1.00 55.88 82 VAL A C 1
ATOM 655 O O . VAL A 1 82 ? -7.094 -30.387 -17.754 1.00 55.88 82 VAL A O 1
ATOM 658 N N . THR A 1 83 ? -7.236 -32.304 -18.913 1.00 55.31 83 THR A N 1
ATOM 659 C CA . THR A 1 83 ? -6.158 -33.074 -18.295 1.00 55.31 83 THR A CA 1
ATOM 660 C C . THR A 1 83 ? -4.829 -32.317 -18.297 1.00 55.31 83 THR A C 1
ATOM 662 O O . THR A 1 83 ? -4.366 -31.889 -19.354 1.00 55.31 83 THR A O 1
ATOM 665 N N . ASP A 1 84 ? -4.224 -32.231 -17.110 1.00 52.91 84 ASP A N 1
ATOM 666 C CA . ASP A 1 84 ? -2.784 -32.279 -16.835 1.00 52.91 84 ASP A CA 1
ATOM 667 C C . ASP A 1 84 ? -1.847 -31.824 -17.969 1.00 52.91 84 ASP A C 1
ATOM 669 O O . ASP A 1 84 ? -1.387 -32.615 -18.796 1.00 52.91 84 ASP A O 1
ATOM 673 N N . GLN A 1 85 ? -1.459 -30.549 -17.936 1.00 47.50 85 GLN A N 1
ATOM 674 C CA . GLN A 1 85 ? -0.160 -30.136 -18.460 1.00 47.50 85 GLN A CA 1
ATOM 675 C C . GLN A 1 85 ? 0.581 -29.310 -17.407 1.00 47.50 85 GLN A C 1
ATOM 677 O O . GLN A 1 85 ? 0.492 -28.088 -17.327 1.00 47.50 85 GLN A O 1
ATOM 682 N N . LEU A 1 86 ? 1.319 -30.047 -16.579 1.00 56.62 86 LE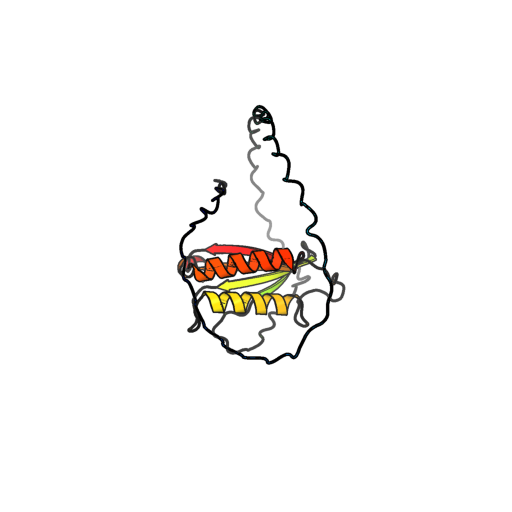U A N 1
ATOM 683 C CA . LEU A 1 86 ? 2.448 -29.589 -15.782 1.00 56.62 86 LEU A CA 1
ATOM 684 C C . LEU A 1 86 ? 3.439 -28.826 -16.674 1.00 56.62 86 LEU A C 1
ATOM 686 O O . LEU A 1 86 ? 4.209 -29.425 -17.422 1.00 56.62 86 LEU A O 1
ATOM 690 N N . GLY A 1 87 ? 3.438 -27.501 -16.580 1.00 51.19 87 GLY A N 1
ATOM 691 C CA . GLY A 1 87 ? 4.413 -26.659 -17.257 1.00 51.19 87 GLY A CA 1
ATOM 692 C C . GLY A 1 87 ? 4.417 -25.259 -16.669 1.00 51.19 87 GLY A C 1
ATOM 693 O O . GLY A 1 87 ? 3.578 -24.441 -17.020 1.00 51.19 87 GLY A O 1
ATOM 694 N N . SER A 1 88 ? 5.393 -24.995 -15.800 1.00 46.34 88 SER A N 1
ATOM 695 C CA . SER A 1 88 ? 5.673 -23.694 -15.174 1.00 46.34 88 SER A CA 1
ATOM 696 C C . SER A 1 88 ? 4.734 -23.307 -14.030 1.00 46.34 88 SER A C 1
ATOM 698 O O . SER A 1 88 ? 4.062 -22.279 -14.058 1.00 46.34 88 SER A O 1
ATOM 700 N N . ALA A 1 89 ? 4.766 -24.094 -12.953 1.00 44.84 89 ALA A N 1
ATOM 701 C CA . ALA A 1 89 ? 4.534 -23.528 -11.633 1.00 44.84 89 ALA A CA 1
ATOM 702 C C . ALA A 1 89 ? 5.621 -22.468 -11.399 1.00 44.84 89 ALA A C 1
ATOM 704 O O . ALA A 1 89 ? 6.768 -22.797 -11.095 1.00 44.84 89 ALA A O 1
ATOM 705 N N . THR A 1 90 ? 5.279 -21.195 -11.602 1.00 48.59 90 THR A N 1
ATOM 706 C CA . THR A 1 90 ? 6.033 -20.087 -11.024 1.00 48.59 90 THR A CA 1
ATOM 707 C C . THR A 1 90 ? 5.960 -20.290 -9.524 1.00 48.59 90 THR A C 1
ATOM 709 O O . THR A 1 90 ? 4.945 -19.999 -8.893 1.00 48.59 90 THR A O 1
ATOM 712 N N . THR A 1 91 ? 7.007 -20.892 -8.972 1.00 49.88 91 THR A N 1
ATOM 713 C CA . THR A 1 91 ? 7.198 -21.038 -7.541 1.00 49.88 91 THR A CA 1
ATOM 714 C C . THR A 1 91 ? 7.158 -19.637 -6.952 1.00 49.88 91 THR A C 1
ATOM 716 O O . THR A 1 91 ? 8.121 -18.881 -7.070 1.00 49.88 91 THR A O 1
ATOM 719 N N . LEU A 1 92 ? 6.027 -19.276 -6.346 1.00 52.38 92 LEU A N 1
ATOM 720 C CA . LEU A 1 92 ? 5.959 -18.221 -5.347 1.00 52.38 92 LEU A CA 1
ATOM 721 C C . LEU A 1 92 ? 6.904 -18.659 -4.228 1.00 52.38 92 LEU A C 1
ATOM 723 O O . LEU A 1 92 ? 6.513 -19.376 -3.310 1.00 52.38 92 LEU A O 1
ATOM 727 N N . GLN A 1 93 ? 8.184 -18.311 -4.357 1.00 46.34 93 GLN A N 1
ATOM 728 C CA . GLN A 1 93 ? 9.133 -18.414 -3.265 1.00 46.34 93 GLN A CA 1
ATOM 729 C C . GLN A 1 93 ? 8.742 -17.332 -2.270 1.00 46.34 93 GLN A C 1
ATOM 731 O O . GLN A 1 93 ? 9.231 -16.207 -2.306 1.00 46.34 93 GLN A O 1
ATOM 736 N N . VAL A 1 94 ? 7.801 -17.689 -1.401 1.00 50.62 94 VAL A N 1
ATOM 737 C CA . VAL A 1 94 ? 7.610 -17.024 -0.122 1.00 50.62 94 VAL A CA 1
ATOM 738 C C . VAL A 1 94 ? 8.930 -17.208 0.618 1.00 50.62 94 VAL A C 1
ATOM 740 O O . VAL A 1 94 ? 9.216 -18.272 1.163 1.00 50.62 94 VAL A O 1
ATOM 743 N N . ALA A 1 95 ? 9.796 -16.200 0.541 1.00 49.94 95 ALA A N 1
ATOM 744 C CA . ALA A 1 95 ? 10.945 -16.097 1.417 1.00 49.94 95 ALA A CA 1
ATOM 745 C C . ALA A 1 95 ? 10.391 -15.840 2.821 1.00 49.94 95 ALA A C 1
ATOM 747 O O . ALA A 1 95 ? 10.136 -14.704 3.211 1.00 49.94 95 ALA A O 1
ATOM 748 N N . GLU A 1 96 ? 10.136 -16.922 3.550 1.00 44.31 96 GLU A N 1
ATOM 749 C CA . GLU A 1 96 ? 9.733 -16.904 4.950 1.00 44.31 96 GLU A CA 1
ATOM 750 C C . GLU A 1 96 ? 10.956 -16.482 5.784 1.00 44.31 96 GLU A C 1
ATOM 752 O O . GLU A 1 96 ? 11.684 -17.296 6.350 1.00 44.31 96 GLU A O 1
ATOM 757 N N . GLN A 1 97 ? 11.282 -15.187 5.759 1.00 42.59 97 GLN A N 1
ATOM 758 C CA . GLN A 1 97 ? 12.325 -14.627 6.607 1.00 42.59 97 GLN A CA 1
ATOM 759 C C . GLN A 1 97 ? 11.738 -14.504 8.017 1.00 42.59 97 GLN A C 1
ATOM 761 O O . GLN A 1 97 ? 10.934 -13.618 8.294 1.00 42.59 97 GLN A O 1
ATOM 766 N N . ILE A 1 98 ? 12.105 -15.451 8.884 1.00 38.81 98 ILE A N 1
ATOM 767 C CA . ILE A 1 98 ? 11.652 -15.558 10.275 1.00 38.81 98 ILE A CA 1
ATOM 768 C C . ILE A 1 98 ? 12.224 -14.381 11.079 1.00 38.81 98 ILE A C 1
ATOM 770 O O . ILE A 1 98 ? 13.265 -14.486 11.727 1.00 38.81 98 ILE A O 1
ATOM 774 N N . VAL A 1 99 ? 11.542 -13.242 11.024 1.00 42.00 99 VAL A N 1
ATOM 775 C CA . VAL A 1 99 ? 11.626 -12.194 12.040 1.00 42.00 99 VAL A CA 1
ATOM 776 C C . VAL A 1 99 ? 10.429 -12.423 12.963 1.00 42.00 99 VAL A C 1
ATOM 778 O O . VAL A 1 99 ? 9.311 -12.502 12.458 1.00 42.00 99 VAL A O 1
ATOM 781 N N . PRO A 1 100 ? 10.609 -12.561 14.290 1.00 40.81 100 PRO A N 1
ATOM 782 C CA . PRO A 1 100 ? 9.503 -12.661 15.235 1.00 40.81 100 PRO A C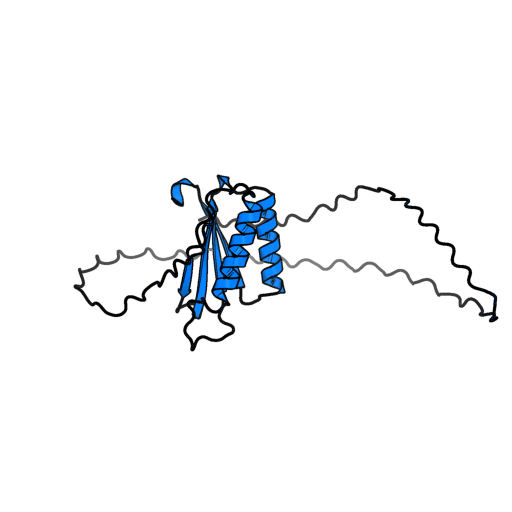A 1
ATOM 783 C C . PRO A 1 100 ? 8.870 -11.276 15.416 1.00 40.81 100 PRO A C 1
ATOM 785 O O . PRO A 1 100 ? 8.937 -10.677 16.485 1.00 40.81 100 PRO A O 1
ATOM 788 N N . SER A 1 101 ? 8.308 -10.741 14.339 1.00 49.34 101 SER A N 1
ATOM 789 C CA . SER A 1 101 ? 7.297 -9.704 14.421 1.00 49.34 101 SER A CA 1
ATOM 790 C C . SER A 1 101 ? 5.964 -10.425 14.397 1.00 49.34 101 SER A C 1
ATOM 792 O O . SER A 1 101 ? 5.701 -11.206 13.490 1.00 49.34 101 SER A O 1
ATOM 794 N N . ASP A 1 102 ? 5.110 -10.135 15.371 1.00 62.69 102 ASP A N 1
ATOM 795 C CA . ASP A 1 102 ? 3.711 -10.586 15.469 1.00 62.69 102 ASP A CA 1
ATOM 796 C C . ASP A 1 102 ? 2.837 -10.089 14.287 1.00 62.69 102 ASP A C 1
ATOM 798 O O . ASP A 1 102 ? 1.615 -10.158 14.304 1.00 62.69 102 ASP A O 1
ATOM 802 N N . GLN A 1 103 ? 3.472 -9.548 13.246 1.00 62.25 103 GLN A N 1
ATOM 803 C CA . GLN A 1 103 ? 2.863 -8.915 12.095 1.00 62.25 103 GLN A CA 1
ATOM 804 C C . GLN A 1 103 ? 3.027 -9.816 10.873 1.00 62.25 103 GLN A C 1
ATOM 806 O O . GLN A 1 103 ? 4.123 -10.335 10.636 1.00 62.25 103 GLN A O 1
ATOM 811 N N . PRO A 1 104 ? 1.977 -9.979 10.055 1.00 67.94 104 PRO A N 1
ATOM 812 C CA . PRO A 1 104 ? 2.083 -10.738 8.822 1.00 67.94 104 PRO A CA 1
ATOM 813 C C . PRO A 1 104 ? 3.121 -10.080 7.906 1.00 67.94 104 PRO A C 1
ATOM 815 O O . PRO A 1 104 ? 3.023 -8.896 7.575 1.00 67.94 104 PRO A O 1
ATOM 818 N N . ALA A 1 105 ? 4.129 -10.854 7.501 1.00 80.94 105 ALA A N 1
ATOM 819 C CA . ALA A 1 105 ? 5.130 -10.388 6.555 1.00 80.94 105 ALA A CA 1
ATOM 820 C C . ALA A 1 105 ? 4.450 -9.967 5.236 1.00 80.94 105 ALA A C 1
ATOM 822 O O . ALA A 1 105 ? 3.520 -10.645 4.782 1.00 80.94 105 ALA A O 1
ATOM 823 N N . PRO A 1 106 ? 4.896 -8.870 4.597 1.00 90.06 106 PRO A N 1
ATOM 824 C CA . PRO A 1 106 ? 4.378 -8.492 3.292 1.00 90.06 106 PRO A CA 1
ATOM 825 C C . PRO A 1 106 ? 4.628 -9.626 2.294 1.00 90.06 106 PRO A C 1
ATOM 827 O O . PRO A 1 106 ? 5.709 -10.212 2.260 1.00 90.06 106 PRO A O 1
ATOM 830 N N . VAL A 1 107 ? 3.635 -9.928 1.459 1.00 93.88 107 VAL A N 1
ATOM 831 C CA . VAL A 1 107 ? 3.772 -10.931 0.397 1.00 93.88 107 VAL A CA 1
ATOM 832 C C . VAL A 1 107 ? 4.204 -10.221 -0.877 1.00 93.88 107 VAL A C 1
ATOM 834 O O . VAL A 1 107 ? 3.502 -9.336 -1.366 1.00 93.88 107 VAL A O 1
ATOM 837 N N . LEU A 1 108 ? 5.352 -10.609 -1.426 1.00 95.00 108 LEU A N 1
ATOM 838 C CA . LEU A 1 108 ? 5.893 -10.036 -2.654 1.00 95.00 108 LEU A CA 1
ATOM 839 C C . LEU A 1 108 ? 5.701 -10.999 -3.823 1.00 95.00 108 LEU A C 1
ATOM 841 O O . LEU A 1 108 ? 5.980 -12.192 -3.711 1.00 95.00 108 LEU A O 1
ATOM 845 N N . ALA A 1 109 ? 5.263 -10.473 -4.963 1.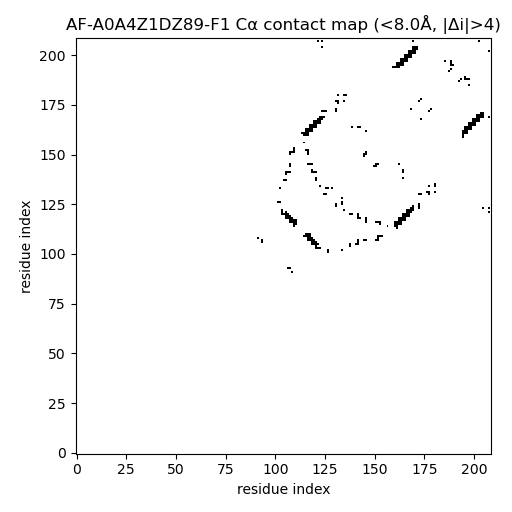00 96.25 109 ALA A N 1
ATOM 846 C CA . ALA A 1 109 ? 5.135 -11.241 -6.194 1.00 96.25 109 ALA A CA 1
ATOM 847 C C . ALA A 1 109 ? 5.519 -10.400 -7.413 1.00 96.25 109 ALA A C 1
ATOM 849 O O . ALA A 1 109 ? 5.135 -9.236 -7.534 1.00 96.25 109 ALA A O 1
ATOM 850 N N . TRP A 1 110 ? 6.246 -11.004 -8.352 1.00 96.81 110 TRP A N 1
ATOM 851 C CA . TRP A 1 110 ? 6.437 -10.419 -9.675 1.00 96.81 110 TRP A CA 1
ATOM 852 C C . TRP A 1 110 ? 5.169 -10.589 -10.512 1.00 96.81 110 TRP A C 1
ATOM 854 O O . TRP A 1 110 ? 4.640 -11.694 -10.641 1.00 96.81 110 TRP A O 1
ATOM 864 N N . ASN A 1 111 ? 4.696 -9.501 -11.115 1.00 96.06 111 ASN A N 1
ATOM 865 C CA . ASN A 1 111 ? 3.586 -9.515 -12.055 1.00 96.06 111 ASN A CA 1
ATOM 866 C C . ASN A 1 111 ? 4.119 -9.286 -13.482 1.00 96.06 111 ASN A C 1
ATOM 868 O O . ASN A 1 111 ? 4.486 -8.155 -13.820 1.00 96.06 111 ASN A O 1
ATOM 872 N N . PRO A 1 112 ? 4.127 -10.315 -14.353 1.00 93.38 112 PRO A N 1
ATOM 873 C CA . PRO A 1 112 ? 4.669 -10.194 -15.705 1.00 93.38 112 PRO A CA 1
ATOM 874 C C . PRO A 1 112 ? 3.831 -9.279 -16.606 1.00 93.38 112 PRO A C 1
ATOM 876 O O . PRO A 1 112 ? 4.385 -8.649 -17.504 1.00 93.38 112 PRO A O 1
ATOM 879 N N . GLY A 1 113 ? 2.522 -9.163 -16.355 1.00 94.56 113 GLY A N 1
ATOM 880 C CA . GLY A 1 113 ? 1.633 -8.274 -17.108 1.00 94.56 113 GLY A CA 1
ATOM 881 C C . GLY A 1 113 ? 1.911 -6.797 -16.833 1.00 94.56 113 GLY A C 1
ATOM 882 O O . GLY A 1 113 ? 1.861 -5.980 -17.747 1.00 94.56 113 GLY A O 1
ATOM 883 N N . LEU A 1 114 ? 2.271 -6.463 -15.590 1.00 93.12 114 LEU A N 1
ATOM 884 C CA . LEU A 1 114 ? 2.712 -5.115 -15.209 1.00 93.12 114 LEU A CA 1
ATOM 885 C C . LEU A 1 114 ? 4.209 -4.888 -15.440 1.00 93.12 114 LEU A C 1
ATOM 887 O O . LEU A 1 114 ? 4.661 -3.748 -15.353 1.00 93.12 114 LEU A O 1
ATOM 891 N N . ARG A 1 115 ? 4.972 -5.965 -15.679 1.00 95.94 115 ARG A N 1
ATOM 892 C CA . ARG A 1 115 ? 6.439 -5.992 -15.581 1.00 95.94 115 ARG A CA 1
ATOM 893 C C . ARG A 1 115 ? 6.924 -5.295 -14.309 1.00 95.94 115 ARG A C 1
ATOM 895 O O . ARG A 1 115 ? 7.819 -4.461 -14.365 1.00 95.94 115 ARG A O 1
ATOM 902 N N . GLY A 1 116 ? 6.280 -5.606 -13.187 1.00 96.56 116 GLY A N 1
ATOM 903 C CA . GLY A 1 116 ? 6.476 -4.908 -11.924 1.00 96.56 116 GLY A CA 1
ATOM 904 C C . GLY A 1 116 ? 6.267 -5.797 -10.712 1.00 96.56 116 GLY A C 1
ATOM 905 O O . GLY A 1 116 ? 5.751 -6.911 -10.816 1.00 96.56 116 GLY A O 1
ATOM 906 N N . VAL A 1 117 ? 6.652 -5.289 -9.547 1.00 96.94 117 VAL A N 1
ATOM 907 C CA . VAL A 1 117 ? 6.496 -5.990 -8.269 1.00 96.94 117 VAL A CA 1
ATOM 908 C C . VAL A 1 117 ? 5.187 -5.568 -7.617 1.00 96.94 117 VAL A C 1
ATOM 910 O O . VAL A 1 117 ? 4.898 -4.380 -7.494 1.00 96.94 117 VAL A O 1
ATOM 913 N N . VAL A 1 118 ? 4.397 -6.539 -7.175 1.00 97.38 118 VAL A N 1
ATOM 914 C CA . VAL A 1 118 ? 3.217 -6.314 -6.342 1.00 97.38 118 VAL A CA 1
ATOM 915 C C . VAL A 1 118 ? 3.561 -6.724 -4.918 1.00 97.38 118 VAL A C 1
ATOM 917 O O . VAL A 1 118 ? 4.006 -7.845 -4.676 1.00 97.38 118 VAL A O 1
ATOM 920 N N . VAL A 1 119 ? 3.346 -5.808 -3.981 1.00 96.62 119 VAL A N 1
ATOM 921 C CA . VAL A 1 119 ? 3.503 -6.033 -2.546 1.00 96.62 119 VAL A CA 1
ATOM 922 C C . VAL A 1 119 ? 2.116 -6.054 -1.940 1.00 96.62 119 VAL A C 1
ATOM 924 O O . VAL A 1 119 ? 1.396 -5.063 -2.031 1.00 96.62 119 VAL A O 1
ATOM 927 N N . ARG A 1 120 ? 1.729 -7.168 -1.328 1.00 96.62 120 ARG A N 1
ATOM 928 C CA . ARG A 1 120 ? 0.460 -7.298 -0.619 1.00 96.62 120 ARG A CA 1
ATOM 929 C C . ARG A 1 120 ? 0.703 -7.181 0.881 1.00 96.62 120 ARG A C 1
ATOM 931 O O . ARG A 1 120 ? 1.446 -7.979 1.449 1.00 96.62 120 ARG A O 1
ATOM 938 N N . ILE A 1 121 ? 0.068 -6.195 1.501 1.00 94.88 121 ILE A N 1
ATOM 939 C CA . ILE A 1 121 ? 0.092 -5.953 2.945 1.00 94.88 121 ILE A CA 1
ATOM 940 C C . ILE A 1 121 ? -1.328 -6.163 3.455 1.00 94.88 121 ILE A C 1
ATOM 942 O O . ILE A 1 121 ? -2.265 -5.582 2.913 1.00 94.88 121 ILE A O 1
ATOM 946 N N . VAL A 1 122 ? -1.487 -6.999 4.476 1.00 94.44 122 VAL A N 1
ATOM 947 C CA . VAL A 1 122 ? -2.780 -7.274 5.106 1.00 94.44 122 VAL A CA 1
ATOM 948 C C . VAL A 1 122 ? -2.694 -6.822 6.558 1.00 94.44 122 VAL A C 1
ATOM 950 O O . VAL A 1 122 ? -1.868 -7.336 7.308 1.00 94.44 122 VAL A O 1
ATOM 953 N N . HIS A 1 123 ? -3.509 -5.842 6.941 1.00 91.44 123 HIS A N 1
ATOM 954 C CA . HIS A 1 123 ? -3.533 -5.278 8.288 1.00 91.44 123 HIS A CA 1
ATOM 955 C C . HIS A 1 123 ? -4.886 -5.568 8.943 1.00 91.44 123 HIS A C 1
ATOM 957 O O . HIS A 1 123 ? -5.891 -4.939 8.613 1.00 91.44 123 HIS A O 1
ATOM 963 N N . THR A 1 124 ? -4.915 -6.565 9.828 1.00 90.12 124 THR A N 1
ATOM 964 C CA . THR A 1 124 ? -6.139 -7.072 10.474 1.00 90.12 124 THR A CA 1
ATOM 965 C C . THR A 1 124 ? -6.260 -6.712 11.947 1.00 90.12 124 THR A C 1
ATOM 967 O O . THR A 1 124 ? -7.370 -6.712 12.472 1.00 90.12 124 THR A O 1
ATOM 970 N N . ALA A 1 125 ? -5.152 -6.410 12.624 1.00 83.75 125 ALA A N 1
ATOM 971 C CA . ALA A 1 125 ? -5.160 -6.055 14.035 1.00 83.75 125 ALA A CA 1
ATOM 972 C C . ALA A 1 125 ? -3.985 -5.129 14.390 1.00 83.75 125 ALA A C 1
ATOM 974 O O . ALA A 1 125 ? -2.890 -5.316 13.851 1.00 83.75 125 ALA A O 1
ATOM 975 N N . PRO A 1 126 ? -4.190 -4.174 15.315 1.00 82.88 126 PRO A N 1
ATOM 976 C CA . PRO A 1 126 ? -3.102 -3.409 15.904 1.00 82.88 126 PRO A CA 1
ATOM 977 C C . PRO A 1 126 ? -2.220 -4.283 16.793 1.00 82.88 126 PRO A C 1
ATOM 979 O O . PRO A 1 126 ? -2.705 -5.088 17.591 1.00 82.88 126 PRO A O 1
ATOM 982 N N . SER A 1 127 ? -0.921 -4.038 16.728 1.00 84.00 127 SER A N 1
ATOM 983 C CA . SER A 1 127 ? 0.060 -4.452 17.717 1.00 84.00 127 SER A CA 1
ATOM 984 C C . SER A 1 127 ? -0.019 -3.563 18.964 1.00 84.00 127 SER A C 1
ATOM 986 O O . SER A 1 127 ? -0.785 -2.599 19.041 1.00 84.00 127 SER A O 1
ATOM 988 N N . ALA A 1 128 ? 0.839 -3.845 19.947 1.00 78.56 128 ALA A N 1
ATOM 989 C CA . ALA A 1 128 ? 1.010 -2.987 21.118 1.00 78.56 128 ALA A CA 1
ATOM 990 C C . ALA A 1 128 ? 1.478 -1.555 20.777 1.00 78.56 128 ALA A C 1
ATOM 992 O O . ALA A 1 128 ? 1.289 -0.659 21.599 1.00 78.56 128 ALA A O 1
ATOM 993 N N . ALA A 1 129 ? 2.078 -1.340 19.599 1.00 81.94 129 ALA A N 1
ATOM 994 C CA . ALA A 1 129 ? 2.494 -0.023 19.110 1.00 81.94 129 ALA A CA 1
ATOM 995 C C . ALA A 1 129 ? 1.351 0.759 18.429 1.00 81.94 129 ALA A C 1
ATOM 997 O O . ALA A 1 129 ? 1.454 1.973 18.265 1.00 81.94 129 ALA A O 1
ATOM 998 N N . GLY A 1 130 ? 0.246 0.087 18.086 1.00 89.56 130 GLY A N 1
ATOM 999 C CA . GLY A 1 130 ? -0.932 0.677 17.445 1.00 89.56 130 GLY A CA 1
ATOM 1000 C C . GLY A 1 130 ? -0.966 0.516 15.919 1.00 89.56 130 GLY A C 1
ATOM 1001 O O . GLY A 1 130 ? 0.062 0.368 15.258 1.00 89.56 130 GLY A O 1
ATOM 1002 N N . SER A 1 131 ? -2.176 0.579 15.346 1.00 89.31 131 SER A N 1
ATOM 1003 C CA . SER A 1 131 ? -2.448 0.316 13.920 1.00 89.31 131 SER A CA 1
ATOM 1004 C C . SER A 1 131 ? -1.640 1.210 12.973 1.00 89.31 131 SER A C 1
ATOM 1006 O O . SER A 1 131 ? -1.168 0.774 11.924 1.00 89.31 131 SER A O 1
ATOM 1008 N N . ALA A 1 132 ? -1.478 2.486 13.330 1.00 92.62 132 ALA A N 1
ATOM 1009 C CA . ALA A 1 132 ? -0.811 3.475 12.490 1.00 92.62 132 ALA A CA 1
ATOM 1010 C C . ALA A 1 132 ? 0.698 3.213 12.347 1.00 92.62 132 ALA A C 1
ATOM 1012 O O . ALA A 1 132 ? 1.241 3.288 11.239 1.00 92.62 132 ALA A O 1
ATOM 1013 N N . GLU A 1 133 ? 1.376 2.896 13.454 1.00 92.12 133 GLU A N 1
ATOM 1014 C CA . GLU A 1 133 ? 2.811 2.595 13.456 1.00 92.12 133 GLU A CA 1
ATOM 1015 C C . GLU A 1 133 ? 3.090 1.284 12.722 1.00 92.12 133 GLU A C 1
ATOM 1017 O O . GLU A 1 133 ? 3.978 1.221 11.868 1.00 92.12 133 GLU A O 1
ATOM 1022 N N . ASP A 1 134 ? 2.248 0.283 12.958 1.00 90.31 134 ASP A N 1
ATOM 1023 C CA . ASP A 1 134 ? 2.300 -1.005 12.280 1.00 90.31 134 ASP A CA 1
ATOM 1024 C C . ASP A 1 134 ? 2.159 -0.885 10.770 1.00 90.31 134 ASP A C 1
ATOM 1026 O O . ASP A 1 134 ? 2.951 -1.444 10.007 1.00 90.31 134 ASP A O 1
ATOM 1030 N N . LEU A 1 135 ? 1.157 -0.129 10.325 1.00 93.44 135 LEU A N 1
ATOM 1031 C CA . LEU A 1 135 ? 0.922 0.098 8.912 1.00 93.44 135 LEU A CA 1
ATOM 1032 C C . L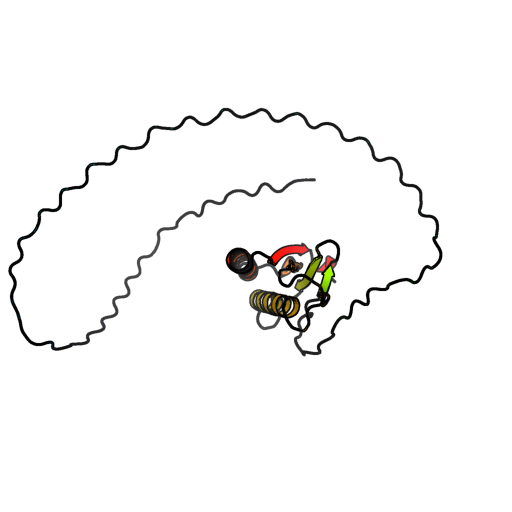EU A 1 135 ? 2.091 0.850 8.271 1.00 93.44 135 LEU A C 1
ATOM 1034 O O . LEU A 1 135 ? 2.503 0.507 7.159 1.00 93.44 135 LEU A O 1
ATOM 1038 N N . ARG A 1 136 ? 2.652 1.855 8.958 1.00 94.62 136 ARG A N 1
ATOM 1039 C CA . ARG A 1 136 ? 3.849 2.560 8.476 1.00 94.62 136 ARG A CA 1
ATOM 1040 C C . ARG A 1 136 ? 5.018 1.588 8.322 1.00 94.62 136 ARG A C 1
ATOM 1042 O O . ARG A 1 136 ? 5.619 1.553 7.250 1.00 94.62 136 ARG A O 1
ATOM 1049 N N . ALA A 1 137 ? 5.305 0.788 9.345 1.00 92.81 137 ALA A N 1
ATOM 1050 C CA . ALA A 1 137 ? 6.392 -0.184 9.311 1.00 92.81 137 ALA A CA 1
ATOM 1051 C C . ALA A 1 137 ? 6.189 -1.214 8.187 1.00 92.81 137 ALA A C 1
ATOM 1053 O O . ALA A 1 137 ? 7.119 -1.502 7.435 1.00 92.81 137 ALA A O 1
ATOM 1054 N N . ALA A 1 138 ? 4.967 -1.720 8.004 1.00 93.19 138 ALA A N 1
ATOM 1055 C CA . ALA A 1 138 ? 4.640 -2.660 6.934 1.00 93.19 138 ALA A CA 1
ATOM 1056 C C . ALA A 1 138 ? 4.830 -2.048 5.534 1.00 93.19 138 ALA A C 1
ATOM 1058 O O . ALA A 1 138 ? 5.360 -2.712 4.640 1.00 93.19 138 ALA A O 1
ATOM 1059 N N . LEU A 1 139 ? 4.449 -0.780 5.340 1.00 94.75 139 LEU A N 1
ATOM 1060 C CA . LEU A 1 139 ? 4.671 -0.046 4.090 1.00 94.75 139 LEU A CA 1
ATOM 1061 C C . LEU A 1 139 ? 6.163 0.141 3.793 1.00 94.75 139 LEU A C 1
ATOM 1063 O O . LEU A 1 139 ? 6.596 -0.091 2.663 1.00 94.75 139 LEU A O 1
ATOM 1067 N N . GLU A 1 140 ? 6.945 0.548 4.792 1.00 94.31 140 GLU A N 1
ATOM 1068 C CA . GLU A 1 140 ? 8.389 0.762 4.657 1.00 94.31 140 GLU A CA 1
ATOM 1069 C C . GLU A 1 140 ? 9.125 -0.553 4.379 1.00 94.31 140 GLU A C 1
ATOM 1071 O O . GLU A 1 140 ? 9.893 -0.635 3.418 1.00 94.31 140 GLU A O 1
ATOM 1076 N N . ASN A 1 141 ? 8.822 -1.602 5.147 1.00 93.31 141 ASN A N 1
ATOM 1077 C CA . ASN A 1 141 ? 9.401 -2.934 4.971 1.00 93.31 141 ASN A CA 1
ATOM 1078 C C . ASN A 1 141 ? 9.013 -3.545 3.622 1.00 93.31 141 ASN A C 1
ATOM 1080 O O . ASN A 1 141 ? 9.870 -4.067 2.909 1.00 93.31 141 ASN A O 1
ATOM 1084 N N . GLY A 1 142 ? 7.737 -3.448 3.236 1.00 93.69 142 GLY A N 1
ATOM 1085 C CA . GLY A 1 142 ? 7.247 -3.954 1.957 1.00 93.69 142 GLY A CA 1
ATOM 1086 C C . GLY A 1 142 ? 7.895 -3.248 0.767 1.00 93.69 142 GLY A C 1
ATOM 1087 O O . GLY A 1 142 ? 8.308 -3.901 -0.193 1.00 93.69 142 GLY A O 1
ATOM 1088 N N . LEU A 1 143 ? 8.050 -1.924 0.843 1.00 94.44 143 LEU A N 1
ATOM 1089 C CA . LEU A 1 143 ? 8.730 -1.156 -0.195 1.00 94.44 143 LEU A CA 1
ATOM 1090 C C . LEU A 1 143 ? 10.225 -1.490 -0.262 1.00 94.44 143 LEU A C 1
ATOM 1092 O O . LEU A 1 143 ? 10.739 -1.698 -1.360 1.00 94.44 143 LEU A O 1
ATOM 1096 N N . ALA A 1 144 ? 10.908 -1.570 0.882 1.00 93.88 144 ALA A N 1
ATOM 1097 C CA . ALA A 1 144 ? 12.323 -1.927 0.950 1.00 93.88 144 ALA A CA 1
ATOM 1098 C C . ALA A 1 144 ? 12.582 -3.330 0.380 1.00 93.88 144 ALA A C 1
ATOM 1100 O O . ALA A 1 144 ? 13.504 -3.504 -0.415 1.00 93.88 144 ALA A O 1
ATOM 1101 N N . ALA A 1 145 ? 11.733 -4.307 0.708 1.00 9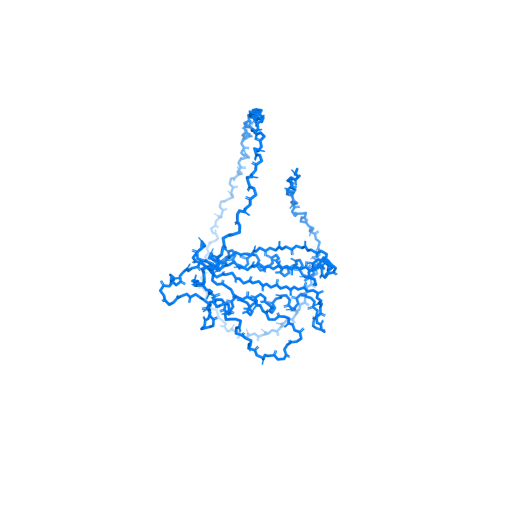2.50 145 ALA A N 1
ATOM 1102 C CA . ALA A 1 145 ? 11.815 -5.658 0.158 1.00 92.50 145 ALA A CA 1
ATOM 1103 C C . ALA A 1 145 ? 11.575 -5.679 -1.361 1.00 92.50 145 ALA A C 1
ATOM 1105 O O . ALA A 1 145 ? 12.263 -6.398 -2.083 1.00 92.50 145 ALA A O 1
ATOM 1106 N N . ALA A 1 146 ? 10.651 -4.854 -1.865 1.00 93.62 146 ALA A N 1
ATOM 1107 C CA . ALA A 1 146 ? 10.322 -4.810 -3.289 1.00 93.62 146 ALA A CA 1
ATOM 1108 C C . ALA A 1 146 ? 11.434 -4.230 -4.162 1.00 93.62 146 ALA A C 1
ATOM 1110 O O . ALA A 1 146 ? 11.530 -4.608 -5.326 1.00 93.62 146 ALA A O 1
ATOM 1111 N N . VAL A 1 147 ? 12.246 -3.316 -3.625 1.00 93.31 147 VAL A N 1
ATOM 1112 C CA . VAL A 1 147 ? 13.346 -2.662 -4.359 1.00 93.31 147 VAL A CA 1
ATOM 1113 C C . VAL A 1 147 ? 14.731 -3.193 -3.982 1.00 93.31 147 VAL A C 1
ATOM 1115 O O . VAL A 1 147 ? 15.714 -2.818 -4.617 1.00 93.31 147 VAL A O 1
ATOM 1118 N N . GLY A 1 148 ? 14.817 -4.006 -2.929 1.00 91.56 148 GLY A N 1
ATOM 1119 C CA . GLY A 1 148 ? 16.065 -4.523 -2.379 1.00 91.56 148 GLY A CA 1
ATOM 1120 C C . GLY A 1 148 ? 16.513 -5.847 -2.997 1.00 91.56 148 GLY A C 1
ATOM 1121 O O . GLY A 1 148 ? 15.970 -6.326 -3.989 1.00 91.56 148 GLY A O 1
ATOM 1122 N N . GLU A 1 149 ? 17.504 -6.470 -2.357 1.00 89.31 149 GLU A N 1
ATOM 1123 C CA . GLU A 1 149 ? 18.105 -7.742 -2.796 1.00 89.31 149 GLU A CA 1
ATOM 1124 C C . GLU A 1 149 ? 17.127 -8.926 -2.759 1.00 89.31 149 GLU A C 1
ATOM 1126 O O . GLU A 1 149 ? 17.332 -9.924 -3.442 1.00 89.31 149 GLU A O 1
ATOM 1131 N N . HIS A 1 150 ? 16.051 -8.810 -1.978 1.00 87.88 150 HIS A N 1
ATOM 1132 C CA . HIS A 1 150 ? 14.996 -9.818 -1.860 1.00 87.88 150 HIS A CA 1
ATOM 1133 C C . HIS A 1 150 ? 13.821 -9.584 -2.820 1.00 87.88 150 HIS A C 1
ATOM 1135 O O . HIS A 1 150 ? 12.774 -10.215 -2.674 1.00 87.88 150 HIS A O 1
ATOM 1141 N N . SER A 1 151 ? 13.973 -8.677 -3.788 1.00 94.12 151 SER A N 1
ATOM 1142 C CA . SER A 1 151 ? 12.933 -8.416 -4.776 1.00 94.12 151 SER A CA 1
ATOM 1143 C C . SER A 1 151 ? 12.658 -9.665 -5.625 1.00 94.12 151 SER A C 1
ATOM 1145 O O . SER A 1 151 ? 13.602 -10.294 -6.106 1.00 94.12 151 SER A O 1
ATOM 1147 N N . PRO A 1 152 ? 11.383 -10.019 -5.880 1.00 94.44 152 PRO A N 1
ATOM 1148 C CA . PRO A 1 152 ? 11.037 -11.129 -6.768 1.00 94.44 152 PRO A CA 1
ATOM 1149 C C . PRO A 1 152 ? 11.227 -10.785 -8.256 1.00 94.44 152 PRO A C 1
ATOM 1151 O O . PRO A 1 152 ? 10.880 -11.595 -9.116 1.00 94.44 152 PRO A O 1
ATOM 1154 N N . ALA A 1 153 ? 11.698 -9.577 -8.584 1.00 94.62 153 ALA A N 1
ATOM 1155 C CA . ALA A 1 153 ? 11.924 -9.162 -9.959 1.00 94.62 153 ALA A CA 1
ATOM 1156 C C . ALA A 1 153 ? 13.005 -10.033 -10.637 1.00 94.62 153 ALA A C 1
ATOM 1158 O O . ALA A 1 153 ? 14.060 -10.271 -10.046 1.00 94.62 153 ALA A O 1
ATOM 1159 N N . PRO A 1 154 ? 12.779 -10.494 -11.882 1.00 95.25 154 PRO A N 1
ATOM 1160 C CA . PRO A 1 154 ? 13.801 -11.169 -12.674 1.00 95.25 154 PRO A CA 1
ATOM 1161 C C . PRO A 1 154 ? 15.077 -10.329 -12.808 1.00 95.25 154 PRO A C 1
ATOM 1163 O O . PRO A 1 154 ? 15.017 -9.103 -12.858 1.00 95.25 154 PRO A O 1
ATOM 1166 N N . HIS A 1 155 ? 16.236 -10.978 -12.937 1.00 93.38 155 HIS A N 1
ATOM 1167 C CA . HIS A 1 155 ? 17.518 -10.276 -13.100 1.00 93.38 155 HIS A CA 1
ATOM 1168 C C . HIS A 1 155 ? 17.599 -9.416 -14.372 1.00 93.38 155 HIS A C 1
ATOM 1170 O O . HIS A 1 155 ? 18.416 -8.500 -14.434 1.00 93.38 155 HIS A O 1
ATOM 1176 N N . ASP A 1 156 ? 16.783 -9.715 -15.383 1.00 94.75 156 ASP A N 1
ATOM 1177 C CA . ASP A 1 156 ? 16.657 -8.956 -16.628 1.00 94.75 156 ASP A CA 1
ATOM 1178 C C . ASP A 1 156 ? 15.549 -7.888 -16.587 1.00 94.75 156 ASP A C 1
ATOM 1180 O O . ASP A 1 156 ? 15.320 -7.204 -17.586 1.00 94.75 156 ASP A O 1
ATOM 1184 N N . ALA A 1 157 ? 14.852 -7.731 -15.456 1.00 94.00 157 ALA A N 1
ATOM 1185 C CA . ALA A 1 157 ? 13.843 -6.695 -15.297 1.00 94.00 157 ALA A CA 1
ATOM 1186 C C . ALA A 1 157 ? 14.470 -5.294 -15.352 1.00 94.00 157 ALA A C 1
ATOM 1188 O O . ALA A 1 157 ? 15.585 -5.061 -14.884 1.00 94.00 157 ALA A O 1
ATOM 1189 N N . ASP A 1 158 ? 13.715 -4.345 -15.901 1.00 93.88 158 ASP A N 1
ATOM 1190 C CA . ASP A 1 158 ? 14.112 -2.942 -15.942 1.00 93.88 158 ASP A CA 1
ATOM 1191 C C . ASP A 1 158 ? 14.313 -2.414 -14.510 1.00 93.88 158 ASP A C 1
ATOM 1193 O O . ASP A 1 158 ? 13.402 -2.568 -13.698 1.00 93.88 158 ASP A O 1
ATOM 1197 N N . PRO A 1 159 ? 15.449 -1.783 -14.160 1.00 89.94 159 PRO A N 1
ATOM 1198 C CA . PRO A 1 159 ? 15.681 -1.286 -12.802 1.00 89.94 159 PRO A CA 1
ATOM 1199 C C . PRO A 1 159 ? 14.640 -0.250 -12.346 1.00 89.94 159 PRO A C 1
ATOM 1201 O O . PRO A 1 159 ? 14.540 0.019 -11.146 1.00 89.94 159 PRO A O 1
ATOM 1204 N N . GLU A 1 160 ? 13.868 0.324 -13.273 1.00 94.12 160 GLU A N 1
ATOM 1205 C CA . GLU A 1 160 ? 12.760 1.252 -13.058 1.00 94.12 160 GLU A CA 1
ATOM 1206 C C . GLU A 1 160 ? 11.372 0.590 -13.100 1.00 94.12 160 GLU A C 1
ATOM 1208 O O . GLU A 1 160 ? 10.366 1.290 -13.244 1.00 94.12 160 GLU A O 1
ATOM 1213 N N . TYR A 1 161 ? 11.284 -0.735 -12.916 1.00 95.00 161 TYR A N 1
ATOM 1214 C CA . TYR A 1 161 ? 10.004 -1.444 -12.891 1.00 95.00 161 TYR A CA 1
ATOM 1215 C C . TYR A 1 161 ? 8.989 -0.809 -11.913 1.00 95.00 161 TYR A C 1
ATOM 1217 O O . TYR A 1 161 ? 9.355 -0.350 -10.821 1.00 95.00 161 TYR A O 1
ATOM 1225 N N . PRO A 1 162 ? 7.691 -0.774 -12.270 1.00 96.88 162 PRO A N 1
ATOM 1226 C CA . PRO A 1 162 ? 6.658 -0.273 -11.379 1.00 96.88 162 PRO A CA 1
ATOM 1227 C C . PRO A 1 162 ? 6.516 -1.164 -10.141 1.00 96.88 162 PRO A C 1
ATOM 1229 O O . PRO A 1 162 ? 6.623 -2.390 -10.211 1.00 96.88 162 PRO A O 1
ATOM 1232 N N . VAL A 1 163 ? 6.222 -0.542 -9.001 1.00 96.88 163 VAL A N 1
ATOM 1233 C CA . VAL A 1 163 ? 5.921 -1.236 -7.744 1.00 96.88 163 VAL A CA 1
ATOM 1234 C C . VAL A 1 163 ? 4.502 -0.883 -7.323 1.00 96.88 163 VAL A C 1
ATOM 1236 O O . VAL A 1 163 ? 4.155 0.291 -7.207 1.00 96.88 163 VAL A O 1
ATOM 1239 N N . VAL A 1 164 ? 3.666 -1.884 -7.080 1.00 97.50 164 VAL A N 1
ATOM 1240 C CA . VAL A 1 164 ? 2.291 -1.693 -6.612 1.00 97.50 164 VAL A CA 1
ATOM 1241 C C . VAL A 1 164 ? 2.196 -2.173 -5.172 1.00 97.50 164 VAL A C 1
ATOM 1243 O O . VAL A 1 164 ? 2.296 -3.366 -4.908 1.00 97.50 164 VAL A O 1
ATOM 1246 N N . LEU A 1 165 ? 1.987 -1.244 -4.245 1.00 96.94 165 LEU A N 1
ATOM 1247 C CA . LEU A 1 165 ? 1.678 -1.544 -2.851 1.00 96.94 165 LEU A CA 1
ATOM 1248 C C . LEU A 1 165 ? 0.164 -1.721 -2.739 1.00 96.94 165 LEU A C 1
ATOM 1250 O O . LEU A 1 165 ? -0.572 -0.742 -2.837 1.00 96.94 165 LEU A O 1
ATOM 1254 N N . ASN A 1 166 ? -0.298 -2.956 -2.580 1.00 97.25 166 ASN A N 1
ATOM 1255 C CA . ASN A 1 166 ? -1.695 -3.288 -2.346 1.00 97.25 166 ASN A CA 1
ATOM 1256 C C . ASN A 1 166 ? -1.912 -3.552 -0.853 1.00 97.25 166 ASN A C 1
ATOM 1258 O O . ASN A 1 166 ? -1.448 -4.561 -0.321 1.00 97.25 166 ASN A O 1
ATOM 1262 N N . VAL A 1 167 ? -2.581 -2.622 -0.184 1.00 96.25 167 VAL A N 1
ATOM 1263 C CA . VAL A 1 167 ? -2.821 -2.664 1.257 1.00 96.25 167 VAL A CA 1
ATOM 1264 C C . VAL A 1 167 ? -4.286 -2.983 1.499 1.00 96.25 167 VAL A C 1
ATOM 1266 O O . VAL A 1 167 ? -5.144 -2.174 1.160 1.00 96.25 167 VAL A O 1
ATOM 1269 N N . THR A 1 168 ? -4.563 -4.125 2.115 1.00 95.75 168 THR A N 1
ATOM 1270 C CA . THR A 1 168 ? -5.895 -4.489 2.605 1.00 95.75 168 THR A CA 1
ATOM 1271 C C . THR A 1 168 ? -5.950 -4.224 4.104 1.00 95.75 168 THR A C 1
ATOM 1273 O O . THR A 1 168 ? -5.128 -4.760 4.850 1.00 95.75 168 THR A O 1
ATOM 1276 N N . ILE A 1 169 ? -6.889 -3.389 4.544 1.00 94.12 169 ILE A N 1
ATOM 1277 C CA . ILE A 1 169 ? -7.038 -2.978 5.945 1.00 94.12 169 ILE A CA 1
ATOM 1278 C C . ILE A 1 169 ? -8.421 -3.396 6.439 1.00 94.12 169 ILE A C 1
ATOM 1280 O O . ILE A 1 169 ? -9.416 -3.124 5.765 1.00 94.12 169 ILE A O 1
ATOM 1284 N N . ALA A 1 170 ? -8.481 -4.024 7.613 1.00 93.62 170 ALA A N 1
ATOM 1285 C CA . ALA A 1 170 ? -9.743 -4.297 8.289 1.00 93.62 170 ALA A CA 1
ATOM 1286 C C . ALA A 1 170 ? -10.433 -2.978 8.656 1.00 93.62 170 ALA A C 1
ATOM 1288 O O . ALA A 1 170 ? -9.819 -2.136 9.318 1.00 93.62 170 ALA A O 1
ATOM 1289 N N . GLU A 1 171 ? -11.688 -2.791 8.242 1.00 93.25 171 GLU A N 1
ATOM 1290 C CA . GLU A 1 171 ? -12.462 -1.563 8.494 1.00 93.25 171 GLU A CA 1
ATOM 1291 C C . GLU A 1 171 ? -12.450 -1.160 9.978 1.00 93.25 171 GLU A C 1
ATOM 1293 O O . GLU A 1 171 ? -12.331 0.020 10.306 1.00 93.25 171 GLU A O 1
ATOM 1298 N N . GLU A 1 172 ? -12.472 -2.141 10.878 1.00 91.19 172 GLU A N 1
ATOM 1299 C CA . GLU A 1 172 ? -12.456 -1.964 12.331 1.00 91.19 172 GLU A CA 1
ATOM 1300 C C . GLU A 1 172 ? -11.153 -1.359 12.875 1.00 91.19 172 GLU A C 1
ATOM 1302 O O . GLU A 1 172 ? -11.133 -0.829 13.985 1.00 91.19 172 GLU A O 1
ATOM 1307 N N . THR A 1 173 ? -10.067 -1.431 12.104 1.00 89.12 173 THR A N 1
ATOM 1308 C CA . THR A 1 173 ? -8.751 -0.884 12.471 1.00 89.12 173 THR A CA 1
ATOM 1309 C C . THR A 1 173 ? -8.500 0.505 11.888 1.00 89.12 173 THR A C 1
ATOM 1311 O O . THR A 1 173 ? -7.485 1.127 12.201 1.00 89.12 173 THR A O 1
ATOM 1314 N N . VAL A 1 174 ? -9.406 1.005 11.040 1.00 93.44 174 VAL A N 1
ATOM 1315 C CA . VAL A 1 174 ? -9.257 2.303 10.377 1.00 93.44 174 VAL A CA 1
ATOM 1316 C C . VAL A 1 174 ? -9.664 3.421 11.332 1.00 93.44 174 VAL A C 1
ATOM 1318 O O . VAL A 1 174 ? -10.842 3.732 11.501 1.00 93.44 174 VAL A O 1
ATOM 1321 N N . ASP A 1 175 ? -8.665 4.078 11.908 1.00 94.50 175 ASP A N 1
ATOM 1322 C CA . ASP A 1 175 ? -8.824 5.294 12.699 1.00 94.50 175 ASP A CA 1
ATOM 1323 C C . ASP A 1 175 ? -8.262 6.540 11.974 1.00 94.50 175 ASP A C 1
ATOM 1325 O O . ASP A 1 175 ? -7.869 6.513 10.796 1.00 94.50 175 ASP A O 1
ATOM 1329 N N . ALA A 1 176 ? -8.279 7.681 12.671 1.00 95.75 176 ALA A N 1
ATOM 1330 C CA . ALA A 1 176 ? -7.772 8.946 12.145 1.00 95.75 176 ALA A CA 1
ATOM 1331 C C . ALA A 1 176 ? -6.258 8.901 11.872 1.00 95.75 176 ALA A C 1
ATOM 1333 O O . ALA A 1 176 ? -5.806 9.465 10.874 1.00 95.75 176 ALA A O 1
ATOM 1334 N N . GLU A 1 177 ? -5.491 8.198 12.707 1.00 95.75 177 GLU A N 1
ATOM 1335 C CA . GLU A 1 177 ? -4.037 8.091 12.584 1.00 95.75 177 GLU A CA 1
ATOM 1336 C C . GLU A 1 177 ? -3.664 7.218 11.381 1.00 95.75 177 GLU A C 1
ATOM 1338 O O . GLU A 1 177 ? -2.844 7.619 10.553 1.00 95.75 177 GLU A O 1
ATOM 1343 N N . VAL A 1 178 ? -4.334 6.076 11.200 1.00 94.94 178 VAL A N 1
ATOM 1344 C CA . VAL A 1 178 ? -4.204 5.215 10.011 1.00 94.94 178 VAL A CA 1
ATOM 1345 C C . VAL A 1 178 ? -4.524 5.995 8.736 1.00 94.94 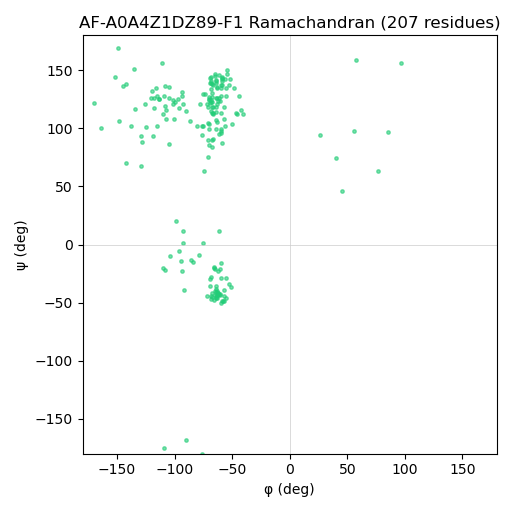178 VAL A C 1
ATOM 1347 O O . VAL A 1 178 ? -3.786 5.928 7.746 1.00 94.94 178 VAL A O 1
ATOM 1350 N N . THR A 1 179 ? -5.598 6.785 8.757 1.00 96.19 179 THR A N 1
ATOM 1351 C CA . THR A 1 179 ? -5.984 7.629 7.618 1.00 96.19 179 THR A CA 1
ATOM 1352 C C . THR A 1 179 ? -4.908 8.671 7.299 1.00 96.19 179 THR A C 1
ATOM 1354 O O . THR A 1 179 ? -4.575 8.878 6.124 1.00 96.19 179 THR A O 1
ATOM 1357 N N . GLU A 1 180 ? -4.319 9.296 8.320 1.00 96.94 180 GLU A N 1
ATOM 1358 C CA . GLU A 1 180 ? -3.217 10.245 8.159 1.00 96.94 180 GLU A CA 1
ATOM 1359 C C . GLU A 1 180 ? -1.955 9.570 7.603 1.00 96.94 180 GLU A C 1
ATOM 1361 O O . GLU A 1 180 ? -1.343 10.089 6.661 1.00 96.94 180 GLU A O 1
ATOM 1366 N N . VAL A 1 181 ? -1.595 8.386 8.111 1.00 96.75 181 VAL A N 1
ATOM 1367 C CA . VAL A 1 181 ? -0.464 7.588 7.612 1.00 96.75 181 VAL A CA 1
ATOM 1368 C C . VAL A 1 181 ? -0.637 7.289 6.126 1.00 96.75 181 VAL A C 1
ATOM 1370 O O . VAL A 1 181 ? 0.280 7.551 5.342 1.00 96.75 181 VAL A O 1
ATOM 1373 N N . LEU A 1 182 ? -1.815 6.824 5.704 1.00 96.69 182 LEU A N 1
ATOM 1374 C CA . LEU A 1 182 ? -2.107 6.549 4.295 1.00 96.69 182 LEU A CA 1
ATOM 1375 C C . LEU A 1 182 ? -2.046 7.811 3.430 1.00 96.69 182 LEU A C 1
ATOM 1377 O O . LEU A 1 182 ? -1.485 7.782 2.330 1.00 96.69 182 LEU A O 1
ATOM 1381 N N . ALA A 1 183 ? -2.601 8.928 3.903 1.00 97.06 183 ALA A N 1
ATOM 1382 C CA . ALA A 1 183 ? -2.556 10.199 3.184 1.00 97.06 183 ALA A CA 1
ATOM 1383 C C . ALA A 1 183 ? -1.111 10.705 3.022 1.00 97.06 183 ALA A C 1
ATOM 1385 O O . ALA A 1 183 ? -0.707 11.119 1.926 1.00 97.06 183 ALA A O 1
ATOM 1386 N N . SER A 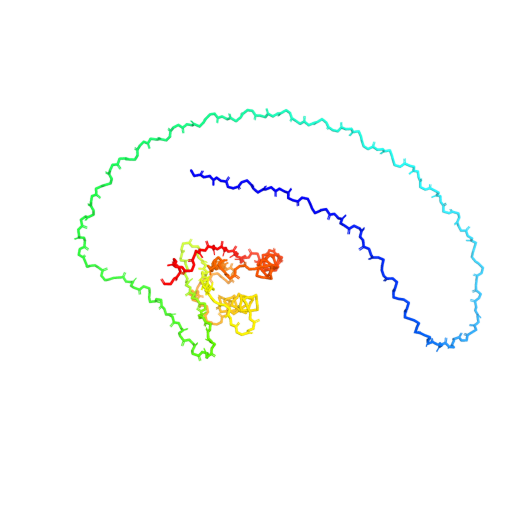1 184 ? -0.316 10.619 4.089 1.00 96.75 184 SER A N 1
ATOM 1387 C CA . SER A 1 184 ? 1.102 10.973 4.091 1.00 96.75 184 SER A CA 1
ATOM 1388 C C . SER A 1 184 ? 1.899 10.069 3.151 1.00 96.75 184 SER A C 1
ATOM 1390 O O . SER A 1 184 ? 2.628 10.576 2.295 1.00 96.75 184 SER A O 1
ATOM 1392 N N . ALA A 1 185 ? 1.683 8.751 3.207 1.00 95.81 185 ALA A N 1
ATOM 1393 C CA . ALA A 1 185 ? 2.315 7.783 2.314 1.00 95.81 185 ALA A CA 1
ATOM 1394 C C . ALA A 1 185 ? 1.996 8.086 0.842 1.00 95.81 185 ALA A C 1
ATOM 1396 O O . ALA A 1 185 ? 2.914 8.221 0.033 1.00 95.81 185 ALA A O 1
ATOM 1397 N N . ARG A 1 186 ? 0.722 8.315 0.486 1.00 95.56 186 ARG A N 1
ATOM 1398 C CA . ARG A 1 186 ? 0.329 8.710 -0.883 1.00 95.56 186 ARG A CA 1
ATOM 1399 C C . ARG A 1 186 ? 1.065 9.969 -1.346 1.00 95.56 186 ARG A C 1
ATOM 1401 O O . ARG A 1 186 ? 1.595 9.999 -2.456 1.00 95.56 186 ARG A O 1
ATOM 1408 N N . LYS A 1 187 ? 1.140 10.996 -0.494 1.00 96.19 187 LYS A N 1
ATOM 1409 C CA . LYS A 1 187 ? 1.839 12.255 -0.798 1.00 96.19 187 LYS A CA 1
ATOM 1410 C C . LYS A 1 187 ? 3.347 12.054 -0.965 1.00 96.19 187 LYS A C 1
ATOM 1412 O O . LYS A 1 187 ? 3.948 12.684 -1.835 1.00 96.19 187 LYS A O 1
ATOM 1417 N N . GLN A 1 188 ? 3.965 11.211 -0.142 1.00 93.94 188 GLN A N 1
ATOM 1418 C CA . GLN A 1 188 ? 5.393 10.911 -0.229 1.00 93.94 188 GLN A CA 1
ATOM 1419 C C . GLN A 1 188 ? 5.729 10.119 -1.494 1.00 93.94 188 GLN A C 1
ATOM 1421 O O . GLN A 1 188 ? 6.652 10.509 -2.213 1.00 93.94 188 GLN A O 1
ATOM 1426 N N . LEU A 1 189 ? 4.958 9.074 -1.804 1.00 93.44 189 LEU A N 1
ATOM 1427 C CA . LEU A 1 189 ? 5.153 8.246 -2.996 1.00 93.44 189 LEU A CA 1
ATOM 1428 C C . LEU A 1 189 ? 4.985 9.070 -4.276 1.00 93.44 189 LEU A C 1
ATOM 1430 O O . LEU A 1 189 ? 5.859 9.037 -5.138 1.00 93.44 189 LEU A O 1
ATOM 1434 N N . ALA A 1 190 ? 3.961 9.926 -4.340 1.00 91.56 190 ALA A N 1
ATOM 1435 C CA . ALA A 1 190 ? 3.749 10.820 -5.480 1.00 91.56 190 ALA A CA 1
ATOM 1436 C C . ALA A 1 190 ? 4.917 11.796 -5.729 1.00 91.56 190 ALA A C 1
ATOM 1438 O O . ALA A 1 190 ? 5.132 12.221 -6.860 1.00 91.56 190 ALA A O 1
ATOM 1439 N N . ARG A 1 191 ? 5.669 12.173 -4.684 1.00 91.56 191 ARG A N 1
ATOM 1440 C CA . ARG A 1 191 ? 6.791 13.123 -4.787 1.00 91.56 191 ARG A CA 1
ATOM 1441 C C . ARG A 1 191 ? 8.136 12.452 -5.041 1.00 91.56 191 ARG A C 1
ATOM 1443 O O . ARG A 1 191 ? 8.967 13.025 -5.735 1.00 91.56 191 ARG A O 1
ATOM 1450 N N . LYS A 1 192 ? 8.382 11.304 -4.408 1.00 87.62 192 LYS A N 1
ATOM 1451 C CA . LYS A 1 192 ? 9.718 10.687 -4.334 1.00 87.62 192 LYS A CA 1
ATOM 1452 C C . LYS A 1 192 ? 9.851 9.409 -5.153 1.00 87.62 192 LYS A C 1
ATOM 1454 O O . LYS A 1 192 ? 10.969 9.008 -5.447 1.00 87.62 192 LYS A O 1
ATOM 1459 N N . ALA A 1 193 ? 8.742 8.757 -5.491 1.00 87.50 193 ALA A N 1
ATOM 1460 C CA . ALA A 1 193 ? 8.751 7.415 -6.050 1.00 87.50 193 ALA A CA 1
ATOM 1461 C C . ALA A 1 193 ? 7.667 7.278 -7.127 1.00 87.50 193 ALA A C 1
ATOM 1463 O O . ALA A 1 193 ? 6.678 6.578 -6.944 1.00 87.50 193 ALA A O 1
ATOM 1464 N N . VAL A 1 194 ? 7.873 7.945 -8.269 1.00 89.62 194 VAL A N 1
ATOM 1465 C CA . VAL A 1 194 ? 6.910 8.008 -9.390 1.00 89.62 194 VAL A CA 1
ATOM 1466 C C . VAL A 1 194 ? 6.495 6.616 -9.893 1.00 89.62 194 VAL A C 1
ATOM 1468 O O . VAL A 1 194 ? 5.370 6.431 -10.348 1.00 89.62 194 VAL A O 1
ATOM 1471 N N . ARG A 1 195 ? 7.375 5.617 -9.755 1.00 93.50 195 ARG A N 1
ATOM 1472 C CA . ARG A 1 195 ? 7.113 4.216 -10.118 1.00 93.50 195 ARG A CA 1
ATOM 1473 C C . ARG A 1 195 ? 6.278 3.434 -9.097 1.00 93.50 195 ARG A C 1
ATOM 1475 O O . ARG A 1 195 ? 5.904 2.298 -9.375 1.00 93.50 195 ARG A O 1
ATOM 1482 N N . VAL A 1 196 ? 6.020 3.992 -7.913 1.00 96.06 196 VAL A N 1
ATOM 1483 C CA . VAL A 1 196 ? 5.318 3.306 -6.823 1.00 96.06 196 VAL A CA 1
ATOM 1484 C C . VAL A 1 196 ? 3.866 3.765 -6.760 1.00 96.06 196 VAL A C 1
ATOM 1486 O O . VAL A 1 196 ? 3.579 4.951 -6.592 1.00 96.06 196 VAL A O 1
ATOM 1489 N N . ARG A 1 197 ? 2.935 2.815 -6.837 1.00 96.19 197 ARG A N 1
ATOM 1490 C CA . ARG A 1 197 ? 1.496 3.064 -6.728 1.00 96.19 197 ARG A CA 1
ATOM 1491 C C . ARG A 1 197 ? 0.945 2.417 -5.467 1.00 96.19 197 ARG A C 1
ATOM 1493 O O . ARG A 1 197 ? 1.084 1.215 -5.283 1.00 96.19 197 ARG A O 1
ATOM 1500 N N . LEU A 1 198 ? 0.286 3.212 -4.630 1.00 97.19 198 LEU A N 1
ATOM 1501 C CA . LEU A 1 198 ? -0.406 2.732 -3.436 1.00 97.19 198 LEU A CA 1
ATOM 1502 C C . LEU A 1 198 ? -1.892 2.519 -3.740 1.00 97.19 198 LEU A C 1
ATOM 1504 O O . LEU A 1 198 ? -2.607 3.468 -4.071 1.00 97.19 198 LEU A O 1
ATOM 1508 N N . VAL A 1 199 ? -2.337 1.274 -3.619 1.00 97.62 199 VAL A N 1
ATOM 1509 C CA . VAL A 1 199 ? -3.730 0.833 -3.697 1.00 97.62 199 VAL A CA 1
ATOM 1510 C C . VAL A 1 199 ? -4.146 0.435 -2.288 1.00 97.62 199 VAL A C 1
ATOM 1512 O O . VAL A 1 199 ? -3.429 -0.306 -1.623 1.00 97.62 199 VAL A O 1
ATOM 1515 N N . VAL A 1 200 ? -5.262 0.983 -1.816 1.00 96.94 200 VAL A N 1
ATOM 1516 C CA . VAL A 1 200 ? -5.796 0.682 -0.486 1.00 96.94 200 VAL A CA 1
ATOM 1517 C C . VAL A 1 200 ? -7.186 0.113 -0.671 1.00 96.94 200 VAL A C 1
ATOM 1519 O O . VAL A 1 200 ? -8.017 0.755 -1.316 1.00 96.94 200 VAL A O 1
ATOM 1522 N N . ASP A 1 201 ? -7.398 -1.057 -0.098 1.00 96.50 201 ASP A N 1
ATOM 1523 C CA . ASP A 1 201 ? -8.662 -1.764 -0.033 1.00 96.50 201 ASP A CA 1
ATOM 1524 C C . ASP A 1 201 ? -9.077 -1.871 1.439 1.00 96.50 201 ASP A C 1
ATOM 1526 O O . ASP A 1 201 ? -8.245 -2.135 2.312 1.00 96.50 201 ASP A O 1
ATOM 1530 N N . GLN A 1 202 ? -10.341 -1.583 1.721 1.00 94.56 202 GLN A N 1
ATOM 1531 C CA . GLN A 1 202 ? -10.921 -1.714 3.053 1.00 94.56 202 GLN A CA 1
ATOM 1532 C C . GLN A 1 202 ? -11.954 -2.824 2.983 1.00 94.56 202 GLN A C 1
ATOM 1534 O O . GLN A 1 202 ? -12.846 -2.767 2.136 1.00 94.56 202 GLN A O 1
ATOM 1539 N N . ALA A 1 203 ? -11.811 -3.818 3.850 1.00 92.56 203 ALA A N 1
ATOM 1540 C CA . ALA A 1 203 ? -12.715 -4.955 3.903 1.00 92.56 203 ALA A CA 1
ATOM 1541 C C . ALA A 1 203 ? -13.078 -5.267 5.363 1.00 92.56 203 ALA A C 1
ATOM 1543 O O . ALA A 1 203 ? -12.269 -5.001 6.259 1.00 92.56 203 ALA A O 1
ATOM 1544 N N . PRO A 1 204 ? -14.265 -5.833 5.629 1.00 93.19 204 PRO A N 1
ATOM 1545 C CA . PRO A 1 204 ? -14.619 -6.303 6.962 1.00 93.19 204 PRO A CA 1
ATOM 1546 C C . PRO A 1 204 ? -13.615 -7.353 7.444 1.00 93.19 204 PRO A C 1
ATOM 1548 O O . PRO A 1 204 ? -13.198 -8.206 6.654 1.00 93.19 204 PRO A O 1
ATOM 1551 N N . LEU A 1 205 ? -13.274 -7.377 8.738 1.00 88.06 205 LEU A N 1
ATOM 1552 C CA . LEU A 1 205 ? -12.331 -8.366 9.285 1.00 88.06 205 LEU A CA 1
ATOM 1553 C C . LEU A 1 205 ? -12.709 -9.820 8.940 1.00 88.06 205 LEU A C 1
ATOM 1555 O O . LEU A 1 205 ? -11.835 -10.650 8.699 1.00 88.06 205 LEU A O 1
ATOM 1559 N N . ALA A 1 206 ? -14.010 -10.117 8.866 1.00 90.00 206 ALA A N 1
ATOM 1560 C CA . ALA A 1 206 ? -14.535 -11.438 8.516 1.00 90.00 206 ALA A CA 1
ATOM 1561 C C . ALA A 1 206 ? -14.232 -11.885 7.071 1.00 90.00 206 ALA A C 1
ATOM 1563 O O . ALA A 1 206 ? -14.303 -13.078 6.791 1.00 90.00 206 ALA A O 1
ATOM 1564 N N . GLU A 1 207 ? -13.914 -10.959 6.163 1.00 86.31 207 GLU A N 1
ATOM 1565 C CA . GLU A 1 207 ? -13.584 -11.253 4.759 1.00 86.31 207 GLU A CA 1
ATOM 1566 C C . GLU A 1 207 ? -12.072 -11.393 4.521 1.00 86.31 207 GLU A C 1
ATOM 1568 O O . GLU A 1 207 ? -11.649 -11.885 3.475 1.00 86.31 207 GLU A O 1
ATOM 1573 N N . ILE A 1 208 ? -11.251 -10.956 5.482 1.00 81.81 208 ILE A N 1
ATOM 1574 C CA . ILE A 1 208 ? -9.787 -10.935 5.371 1.00 81.81 208 ILE A CA 1
ATOM 1575 C C . ILE A 1 208 ? -9.148 -12.210 5.964 1.00 81.81 208 ILE A C 1
ATOM 1577 O O . ILE A 1 208 ? -8.022 -12.549 5.588 1.00 81.81 208 ILE A O 1
ATOM 1581 N N . ALA A 1 209 ? -9.852 -12.894 6.877 1.00 68.50 209 ALA A N 1
ATOM 1582 C CA . ALA A 1 209 ? -9.381 -14.059 7.638 1.00 68.50 209 ALA A CA 1
ATOM 1583 C C . ALA A 1 209 ? -9.481 -15.401 6.892 1.00 68.50 209 ALA A C 1
ATOM 1585 O O . ALA A 1 209 ? -10.483 -15.631 6.179 1.00 68.50 209 ALA A O 1
#

Foldseek 3Di:
DDDDDDDPPDPPPPPDDDDDDPDDDDDDDDDDDDDDDDDDDDDDDDDDDDDDDDDDDDDDDDDDDDDDDDDDDDDDDDDDPDDDDPDDPPPQPPPPPDDPDPADAWRWDQDVVQLAIETEHEAQDADPVASLVNVLVNVVRSVCCCLDPNNPHDPPRDNLRAYEYEYEYAPVRDDPSNVVSVVVVCVCCVVPPVRYHYHYHYDHSVVRD

Sequence (209 aa):
MAWFRWRKNTPQVDEQQDVVQEQQGVRERDVTAPDDVSAVPAIDPEPEPDLPPEPSYEPEPVIDPEPTVEPDPEPFPEPDPVTDQLGSATTLQVAEQIVPSDQPAPVLAWNPGLRGVVVRIVHTAPSAAGSAEDLRAALENGLAAAVGEHSPAPHDADPEYPVVLNVTIAEETVDAEVTEVLASARKQLARKAVRVRLVVDQAPLAEIA

Radius of gyration: 29.63 Å; Cα contacts (8 Å, |Δi|>4): 179; chains: 1; bounding box: 60×93×52 Å

Organism: NCBI:txid1655435

Mean predicted aligned error: 18.79 Å

Secondary structure (DSSP, 8-state):
-------------------------------------------PPPPP-PPPPPPPPPPPPPPPPPPPPPPPPPPPPPPP---------------------SSPPPEEEEETTTTEEEEEEEE-S--TT-HHHHHHHHHHHHHHHHHSTT--S-TTS-TT--EEEEEEEEGGG--HHHHHHHHHHHHHHHHH-TTEEEEEEEE-HHHH-

Nearest PDB structures (foldseek):
  5ucv-assembly1_B  TM=4.921E-01  e=4.576E-01  Neisseria gonorrhoeae NCCP11945
  5f2n-assembly1_B  TM=5.359E-01  e=9.704E+00  Mycobacterium marinum M
  1rli-assembly1_B  TM=3.560E-01  e=6.570E+00  Bacillus subtilis